Protein AF-A0A945CEL3-F1 (afdb_monomer_lite)

Radius of gyration: 24.05 Å; chains: 1; bounding box: 65×58×76 Å

pLDDT: mean 76.96, std 16.39, range [29.53, 96.88]

Foldseek 3Di:
DDDDDDDDDDPPDDPPPPPPPVPLFEEEEDFAAEDPDDPVLSNLLSVLLVVLVVVVVRHHYDDVVVLVVLCVVVVVVVVPQPDLVSQLVSCVVSVGQKYKYWYWYDDPQKIKIKIFIAGSVVSDTPWIFMFIDSDDSVCCSPPVSNVRSCVRVVHDPVPPPCPDPPDDALKAKEFEAEVVWQWFKDWQNHTDGTPRDIDTNDDFDWTWIWTGDPQWDIDTDIDGGDSYYYYHYYYTHGD

Secondary structure (DSSP, 8-state):
-------------------------EEEEPPPEEESS-HHHHHHHHHHHHHHHHHT--SEEPPHHHHHHHHHHTTHHHH---SHHHHHHHHHHHT-SEEEEEEE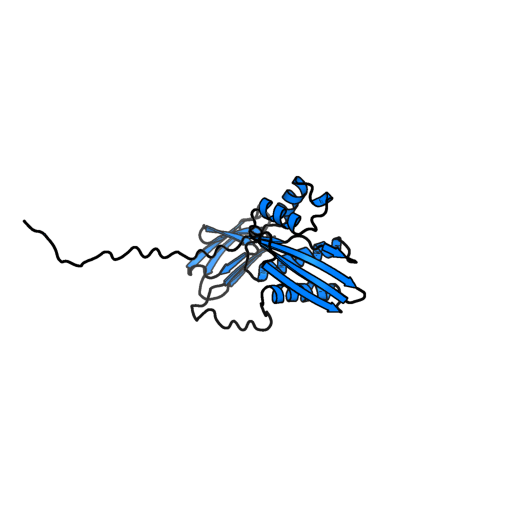EEETTEEEEEEEEEETTT--EEEEEEEEEE--HHHIIIIIHHHHHHHHHT--GGG-----SSS-----EEEEEEESS--EEEETTEEEEESSEEEESPPSEEEEEEEE-TTBPPEEEEEEE-SS-EEEEEE--B-

Sequence (239 aa):
MKRLFITMILFSCFSYSQTNITNLNTAAVLPFSGANIPSAELAIYSDRLEAELYKINKFTFVERGLMSEVLKEQGFQQSGCTSDECAVKIGELLGVQALITGSIGKIGELYTINLKMIDVETGLISKKYSYDCSCSKEELL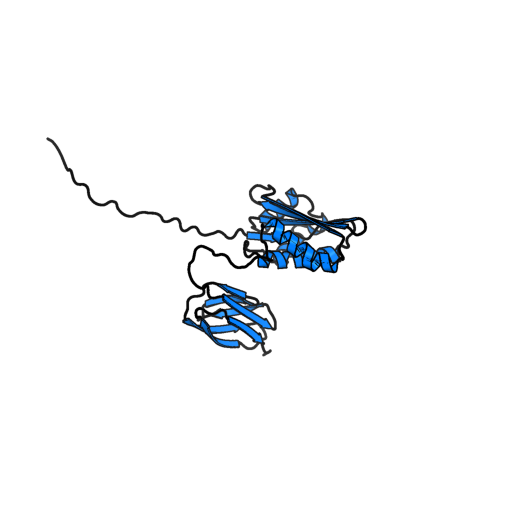VMGLSKSVQGMFNVNFANNSLKPVKESKTSTVITFSSNPINARVHLGGKYVGKTPLTLVDYKKGSYSMMVLLPGFKTYRKTIKVDDSSHDYIIPLEKK

Structure (mmCIF, N/CA/C/O backbone):
data_AF-A0A945CEL3-F1
#
_entry.id   AF-A0A945CEL3-F1
#
loop_
_atom_site.group_PDB
_atom_site.id
_atom_site.type_symbol
_atom_site.label_atom_id
_atom_site.label_alt_id
_atom_site.label_comp_id
_atom_site.label_asym_id
_atom_site.label_entity_id
_atom_site.label_seq_id
_atom_site.pdbx_PDB_ins_code
_atom_site.Cartn_x
_atom_site.Cartn_y
_atom_site.Cartn_z
_atom_site.occupancy
_atom_site.B_iso_or_equiv
_atom_site.auth_seq_id
_atom_site.auth_comp_id
_atom_site.auth_asym_id
_atom_site.auth_atom_id
_atom_site.pdbx_PDB_model_num
ATOM 1 N N . MET A 1 1 ? -48.220 20.948 57.438 1.00 44.09 1 MET A N 1
ATOM 2 C CA . MET A 1 1 ? -47.317 21.972 56.849 1.00 44.09 1 MET A CA 1
ATOM 3 C C . MET A 1 1 ? -46.040 21.966 57.683 1.00 44.09 1 MET A C 1
ATOM 5 O O . MET A 1 1 ? -46.195 22.107 58.879 1.00 44.09 1 MET A O 1
ATOM 9 N N . LYS A 1 2 ? -44.795 21.752 57.246 1.00 43.94 2 LYS A N 1
ATOM 10 C CA . LYS A 1 2 ? -44.069 21.606 55.965 1.00 43.94 2 LYS A CA 1
ATOM 11 C C . LYS A 1 2 ? -42.837 20.728 56.322 1.00 43.94 2 LYS A C 1
ATOM 13 O O . LYS A 1 2 ? -42.256 20.947 57.375 1.00 43.94 2 LYS A O 1
ATOM 18 N N . ARG A 1 3 ? -42.658 19.555 55.699 1.00 45.62 3 ARG A N 1
ATOM 19 C CA . ARG A 1 3 ? -41.647 19.210 54.665 1.00 45.62 3 ARG A CA 1
ATOM 20 C C . ARG A 1 3 ? -40.196 19.625 54.976 1.00 45.62 3 ARG A C 1
ATOM 22 O O . ARG A 1 3 ? -39.992 20.766 55.349 1.00 45.62 3 ARG A O 1
ATOM 29 N N . LEU A 1 4 ? -39.137 18.882 54.651 1.00 44.97 4 LEU A N 1
ATOM 30 C CA . LEU A 1 4 ? -38.847 17.471 54.331 1.00 44.97 4 LEU A CA 1
ATOM 31 C C . LEU A 1 4 ? -37.339 17.484 53.954 1.00 44.97 4 LEU A C 1
ATOM 33 O O . LEU A 1 4 ? -36.976 18.211 53.040 1.00 44.97 4 LEU A O 1
ATOM 37 N N . PHE A 1 5 ? -36.513 16.695 54.647 1.00 45.09 5 PHE A N 1
ATOM 38 C CA . PHE A 1 5 ? -35.272 16.036 54.191 1.00 45.09 5 PHE A CA 1
ATOM 39 C C . PHE A 1 5 ? -34.052 16.851 53.706 1.00 45.09 5 PHE A C 1
ATOM 41 O O . PHE A 1 5 ? -33.956 17.287 52.562 1.00 45.09 5 PHE A O 1
ATOM 48 N N . ILE A 1 6 ? -33.036 16.862 54.576 1.00 52.62 6 ILE A N 1
ATOM 49 C CA . ILE A 1 6 ? -31.604 16.909 54.254 1.00 52.62 6 ILE A CA 1
ATOM 50 C C . ILE A 1 6 ? -31.064 15.484 54.444 1.00 52.62 6 ILE A C 1
ATOM 52 O O . ILE A 1 6 ? -31.079 15.011 55.573 1.00 52.62 6 ILE A O 1
ATOM 56 N N . THR A 1 7 ? -30.606 14.839 53.368 1.00 52.69 7 THR A N 1
ATOM 57 C CA . THR A 1 7 ? -29.593 13.753 53.295 1.00 52.69 7 THR A CA 1
ATOM 58 C C . THR A 1 7 ? -29.410 13.442 51.796 1.00 52.69 7 THR A C 1
ATOM 60 O O . THR A 1 7 ? -30.279 12.858 51.167 1.00 52.69 7 THR A O 1
ATOM 63 N N . MET A 1 8 ? -28.444 14.001 51.060 1.00 55.03 8 MET A N 1
ATOM 64 C CA . MET A 1 8 ? -27.024 13.624 51.035 1.00 55.03 8 MET A CA 1
ATOM 65 C C . MET A 1 8 ? -26.827 12.115 51.238 1.00 55.03 8 MET A C 1
ATOM 67 O O . MET A 1 8 ? -26.713 11.707 52.385 1.00 55.03 8 MET A O 1
ATOM 71 N N . ILE A 1 9 ? -26.836 11.324 50.145 1.00 52.69 9 ILE A N 1
ATOM 72 C CA . ILE A 1 9 ? -26.126 10.035 49.946 1.00 52.69 9 ILE A CA 1
ATOM 73 C C . ILE A 1 9 ? -26.506 9.396 48.579 1.00 52.69 9 ILE A C 1
ATOM 75 O O . ILE A 1 9 ? -27.677 9.216 48.272 1.00 52.69 9 ILE A O 1
ATOM 79 N N . LEU A 1 10 ? -25.474 9.021 47.803 1.00 49.94 10 LEU A N 1
ATOM 80 C CA . LEU A 1 10 ? -25.435 8.007 46.724 1.00 49.94 10 LEU A CA 1
ATOM 81 C C . LEU A 1 10 ? -26.285 8.215 45.448 1.00 49.94 10 LEU A C 1
ATOM 83 O O . LEU A 1 10 ? -27.289 7.548 45.230 1.00 49.94 10 LEU A O 1
ATOM 87 N N . PHE A 1 11 ? -25.753 8.990 44.498 1.00 51.66 11 PHE A N 1
ATOM 88 C CA . PHE A 1 11 ? -25.849 8.621 43.075 1.00 51.66 11 PHE A CA 1
ATOM 89 C C . PHE A 1 11 ? -24.434 8.550 42.486 1.00 51.66 11 PHE A C 1
ATOM 91 O O . PHE A 1 11 ? -24.023 9.324 41.624 1.00 51.66 11 PHE A O 1
ATOM 98 N N . SER A 1 12 ? -23.634 7.656 43.067 1.00 51.91 12 SER A N 1
ATOM 99 C CA . SER A 1 12 ? -22.419 7.138 42.449 1.00 51.91 12 SER A CA 1
ATOM 100 C C . SER A 1 12 ? -22.798 6.141 41.352 1.00 51.91 12 SER A C 1
ATOM 102 O O . SER A 1 12 ? -23.787 5.424 41.465 1.00 51.91 12 SER A O 1
ATOM 104 N N . CYS A 1 13 ? -21.955 6.068 40.323 1.00 56.75 13 CYS A N 1
ATOM 105 C CA . CYS A 1 13 ? -22.024 5.121 39.212 1.00 56.75 13 CYS A CA 1
ATOM 106 C C . CYS A 1 13 ? -23.192 5.310 38.239 1.00 56.75 13 CYS A C 1
ATOM 108 O O . CYS A 1 13 ? -24.164 4.574 38.254 1.00 56.75 13 CYS A O 1
ATOM 110 N N . PHE A 1 14 ? -22.979 6.173 37.252 1.00 54.12 14 PHE A N 1
ATOM 111 C CA . PHE A 1 14 ? -22.873 5.659 35.885 1.00 54.12 14 PHE A CA 1
ATOM 112 C C . PHE A 1 14 ? -21.835 6.505 35.145 1.00 54.12 14 PHE A C 1
ATOM 114 O O . PHE A 1 14 ? -22.135 7.354 34.310 1.00 54.12 14 PHE A O 1
ATOM 121 N N . SER A 1 15 ? -20.566 6.303 35.508 1.00 41.94 15 SER A N 1
ATOM 122 C CA . SER A 1 15 ? -19.468 6.635 34.610 1.00 41.94 15 SER A CA 1
ATOM 123 C C . SER A 1 15 ? -19.618 5.704 33.413 1.00 41.94 15 SER A C 1
ATOM 125 O O . SER A 1 15 ? -19.175 4.560 33.456 1.00 41.94 15 SER A O 1
ATOM 127 N N . TYR A 1 16 ? -20.297 6.163 32.363 1.00 53.16 16 TYR A N 1
ATOM 128 C CA . TYR A 1 16 ? -20.159 5.548 31.054 1.00 53.16 16 TYR A CA 1
ATOM 129 C C . TYR A 1 16 ? -18.702 5.752 30.643 1.00 53.16 16 TYR A C 1
ATOM 131 O O . TYR A 1 16 ? -18.328 6.781 30.084 1.00 53.16 16 TYR A O 1
ATOM 139 N N . SER A 1 17 ? -17.849 4.790 30.985 1.00 46.81 17 SER A N 1
ATOM 140 C CA . SER A 1 17 ? -16.569 4.629 30.322 1.00 46.81 17 SER A CA 1
ATOM 141 C C . SER A 1 17 ? -16.898 4.316 28.870 1.00 46.81 17 SER A C 1
ATOM 143 O O . SER A 1 17 ? -17.224 3.178 28.537 1.00 46.81 17 SER A O 1
ATOM 145 N N . GLN A 1 18 ? -16.872 5.336 28.011 1.00 48.19 18 GLN A N 1
ATOM 146 C CA . GLN A 1 18 ? -16.782 5.102 26.581 1.00 48.19 18 GLN A CA 1
ATOM 147 C C . GLN A 1 18 ? -15.476 4.344 26.377 1.00 48.19 18 GLN A C 1
ATOM 149 O O . GLN A 1 18 ? -14.378 4.885 26.512 1.00 48.19 18 GLN A O 1
ATOM 154 N N . THR A 1 19 ? -15.599 3.040 26.151 1.00 38.44 19 THR A N 1
ATOM 155 C CA . THR A 1 19 ? -14.510 2.255 25.60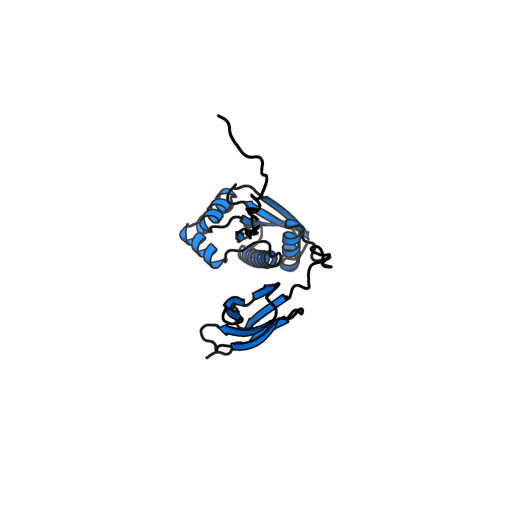6 1.00 38.44 19 THR A CA 1
ATOM 156 C C . THR A 1 19 ? -14.190 2.898 24.270 1.00 38.44 19 THR A C 1
ATOM 158 O O . THR A 1 19 ? -15.009 2.841 23.354 1.00 38.44 19 THR A O 1
ATOM 161 N N . ASN A 1 20 ? -13.031 3.545 24.176 1.00 34.41 20 ASN A N 1
ATOM 162 C CA . ASN A 1 20 ? -12.444 3.918 22.901 1.00 34.41 20 ASN A CA 1
ATOM 163 C C . ASN A 1 20 ?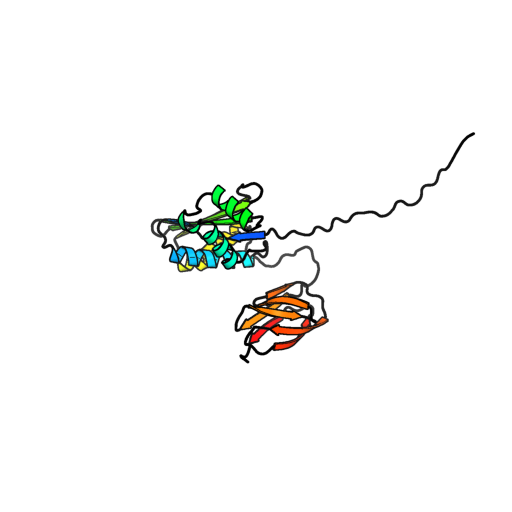 -12.170 2.616 22.146 1.00 34.41 20 ASN A C 1
ATOM 165 O O . ASN A 1 20 ? -11.085 2.045 22.232 1.00 34.41 20 ASN A O 1
ATOM 169 N N . ILE A 1 21 ? -13.190 2.106 21.456 1.00 37.62 21 ILE A N 1
ATOM 170 C CA . ILE A 1 21 ? -12.995 1.186 20.352 1.00 37.62 21 ILE A CA 1
ATOM 171 C C . ILE A 1 21 ? -12.225 2.026 19.344 1.00 37.62 21 ILE A C 1
ATOM 173 O O . ILE A 1 21 ? -12.790 2.912 18.707 1.00 37.62 21 ILE A O 1
ATOM 177 N N . THR A 1 22 ? -10.917 1.811 19.254 1.00 39.50 22 THR A N 1
ATOM 178 C CA . THR A 1 22 ? -10.139 2.281 18.116 1.00 39.50 22 THR A CA 1
ATOM 179 C C . THR A 1 22 ? -10.725 1.576 16.900 1.00 39.50 22 THR A C 1
ATOM 181 O O . THR A 1 22 ? -10.379 0.428 16.623 1.00 39.50 22 THR A O 1
ATOM 184 N N . ASN A 1 23 ? -11.690 2.213 16.236 1.00 43.50 23 ASN A N 1
ATOM 185 C CA . ASN A 1 23 ? -12.128 1.796 14.916 1.00 43.50 23 ASN A CA 1
ATOM 186 C C . ASN A 1 23 ? -10.858 1.815 14.062 1.00 43.50 23 ASN A C 1
ATOM 188 O O . ASN A 1 23 ? -10.268 2.872 13.852 1.00 43.50 23 ASN A O 1
ATOM 192 N N . LEU A 1 24 ? -10.349 0.645 13.679 1.00 50.31 24 LEU A N 1
ATOM 193 C CA . LEU A 1 24 ? -9.305 0.592 12.668 1.00 50.31 24 LEU A CA 1
ATOM 194 C C . LEU A 1 24 ? -9.994 0.994 11.375 1.00 50.31 24 LEU A C 1
ATOM 196 O O . LEU A 1 24 ? -10.776 0.205 10.844 1.00 50.31 24 LEU A O 1
ATOM 200 N N . ASN A 1 25 ? -9.738 2.217 10.911 1.00 75.50 25 ASN A N 1
ATOM 201 C CA . ASN A 1 25 ? -10.318 2.712 9.671 1.00 75.50 25 ASN A CA 1
ATOM 202 C C . ASN A 1 25 ? -10.066 1.674 8.567 1.00 75.50 25 ASN A C 1
ATOM 204 O O . ASN A 1 25 ? -8.934 1.218 8.358 1.00 75.50 25 ASN A O 1
ATOM 208 N N . THR A 1 26 ? -11.137 1.242 7.907 1.00 85.25 26 THR A N 1
ATOM 209 C CA . THR A 1 26 ? -11.042 0.342 6.759 1.00 85.25 26 THR A CA 1
ATOM 210 C C . THR A 1 26 ? -10.464 1.116 5.585 1.00 85.25 26 THR A C 1
ATOM 212 O O . THR A 1 26 ? -10.852 2.261 5.348 1.00 85.25 26 THR A O 1
ATOM 215 N N . ALA A 1 27 ? -9.518 0.521 4.863 1.00 90.50 27 ALA A N 1
ATOM 216 C CA . ALA A 1 27 ? -8.869 1.167 3.734 1.00 90.50 27 ALA A CA 1
ATOM 217 C C . ALA A 1 27 ? -8.800 0.256 2.506 1.00 90.50 27 ALA A C 1
ATOM 219 O O . ALA A 1 27 ? -8.724 -0.962 2.631 1.00 90.50 27 ALA A O 1
ATOM 220 N N . ALA A 1 28 ? -8.774 0.837 1.312 1.00 89.56 28 ALA A N 1
ATOM 221 C CA . ALA A 1 28 ? -8.413 0.117 0.091 1.00 89.56 28 ALA A CA 1
ATOM 222 C C . ALA A 1 28 ? -7.262 0.823 -0.629 1.00 89.56 28 ALA A C 1
ATOM 224 O O . ALA A 1 28 ? -7.089 2.038 -0.507 1.00 89.56 28 ALA A O 1
ATOM 225 N N . VAL A 1 29 ? -6.463 0.047 -1.362 1.00 89.50 29 VAL A N 1
ATOM 226 C CA . VAL A 1 29 ? -5.345 0.551 -2.164 1.00 89.50 29 VAL A CA 1
ATOM 227 C C . VAL A 1 29 ? -5.725 0.446 -3.632 1.00 89.50 29 VAL A C 1
ATOM 229 O O . VAL A 1 29 ? -5.883 -0.655 -4.152 1.00 89.50 29 VAL A O 1
ATOM 232 N N . LEU A 1 30 ? -5.872 1.584 -4.305 1.00 86.50 30 LEU A N 1
ATOM 233 C CA . LEU A 1 30 ? -6.096 1.607 -5.746 1.00 86.50 30 LEU A CA 1
ATOM 234 C C . LEU A 1 30 ? -4.772 1.379 -6.494 1.00 86.50 30 LEU A C 1
ATOM 236 O O . LEU A 1 30 ? -3.716 1.787 -5.999 1.00 86.50 30 LEU A O 1
ATOM 240 N N . PRO A 1 31 ? -4.810 0.770 -7.694 1.00 85.38 31 PRO A N 1
ATOM 241 C CA . PRO A 1 31 ? -3.622 0.614 -8.521 1.00 85.38 31 PRO A CA 1
ATOM 242 C C . PRO A 1 31 ? -2.958 1.959 -8.819 1.00 85.38 31 PRO A C 1
ATOM 244 O O . PRO A 1 31 ? -3.633 2.967 -9.044 1.00 85.38 31 PRO A O 1
ATOM 247 N N . PHE A 1 32 ? -1.629 1.961 -8.877 1.00 89.38 32 PHE A N 1
ATOM 248 C CA . PHE A 1 32 ? -0.879 3.114 -9.342 1.00 89.38 32 PHE A CA 1
ATOM 249 C C . PHE A 1 32 ? -1.280 3.483 -10.767 1.00 89.38 32 PHE A C 1
ATOM 251 O O . PHE A 1 32 ? -1.336 2.645 -11.668 1.00 89.38 32 PHE A O 1
ATOM 258 N N . SER A 1 33 ? -1.468 4.780 -10.969 1.00 86.12 33 SER A N 1
ATOM 259 C CA . SER A 1 33 ? -1.428 5.393 -12.293 1.00 86.12 33 SER A CA 1
ATOM 260 C C . SER A 1 33 ? -0.001 5.850 -12.612 1.00 86.12 33 SER A C 1
ATOM 262 O O . SER A 1 33 ? 0.869 5.877 -11.737 1.00 86.12 33 SER A O 1
ATOM 264 N N . GLY A 1 34 ? 0.282 6.215 -13.857 1.00 85.25 34 GLY A N 1
ATOM 265 C CA . GLY A 1 34 ? 1.609 6.714 -14.183 1.00 85.25 34 GLY A CA 1
ATOM 266 C C . GLY A 1 34 ? 1.779 7.156 -15.621 1.00 85.25 34 GLY A C 1
ATOM 267 O O . GLY A 1 34 ? 0.952 6.868 -16.484 1.00 85.25 34 GLY A O 1
ATOM 268 N N . ALA A 1 35 ? 2.886 7.852 -15.853 1.00 79.31 35 ALA A N 1
ATOM 269 C CA . ALA A 1 35 ? 3.339 8.273 -17.169 1.00 79.31 35 ALA A CA 1
ATOM 270 C C . ALA A 1 35 ? 4.765 7.759 -17.393 1.00 79.31 35 ALA A C 1
ATOM 272 O O . ALA A 1 35 ? 5.589 7.792 -16.478 1.00 79.31 35 ALA A O 1
ATOM 273 N N . ASN A 1 36 ? 5.053 7.305 -18.615 1.00 83.38 36 ASN A N 1
ATOM 274 C CA . ASN A 1 36 ? 6.354 6.752 -19.020 1.00 83.38 36 ASN A CA 1
ATOM 275 C C . ASN A 1 36 ? 6.794 5.497 -18.241 1.00 83.38 36 ASN A C 1
ATOM 277 O O . ASN A 1 36 ? 7.987 5.217 -18.141 1.00 83.38 36 ASN A O 1
ATOM 281 N N . ILE A 1 37 ? 5.837 4.734 -17.705 1.00 89.38 37 ILE A N 1
ATOM 282 C CA . ILE A 1 37 ? 6.067 3.457 -17.020 1.00 89.38 37 ILE A CA 1
ATOM 283 C C . ILE A 1 37 ? 5.043 2.439 -17.550 1.00 89.38 37 ILE A C 1
ATOM 285 O O . ILE A 1 37 ? 3.855 2.765 -17.610 1.00 89.38 37 ILE A O 1
ATOM 289 N N . PRO A 1 38 ? 5.456 1.222 -17.950 1.00 90.69 38 PRO A N 1
ATOM 290 C CA . PRO A 1 38 ? 4.535 0.185 -18.408 1.00 90.69 38 PRO A CA 1
ATOM 291 C C . PRO A 1 38 ? 3.492 -0.193 -17.347 1.00 90.69 38 PRO A C 1
ATOM 293 O O . PRO A 1 38 ? 3.806 -0.323 -16.165 1.00 90.69 38 PRO A O 1
ATOM 296 N N . SER A 1 39 ? 2.257 -0.468 -17.772 1.00 86.00 39 SER A N 1
ATOM 297 C CA . SER A 1 39 ? 1.154 -0.851 -16.873 1.00 86.00 39 SER A CA 1
ATOM 298 C C . SER A 1 39 ? 1.448 -2.107 -16.044 1.00 86.00 39 SER A C 1
ATOM 300 O O . SER A 1 39 ? 1.086 -2.170 -14.872 1.00 86.00 39 SER A O 1
ATOM 302 N N . ALA A 1 40 ? 2.155 -3.085 -16.619 1.00 85.25 40 ALA A N 1
ATOM 303 C CA . ALA A 1 40 ? 2.599 -4.279 -15.901 1.00 85.25 40 ALA A CA 1
ATOM 304 C C . ALA A 1 40 ? 3.565 -3.945 -14.750 1.00 85.25 40 ALA A C 1
ATOM 306 O O . ALA A 1 40 ? 3.521 -4.579 -13.700 1.00 85.25 40 ALA A O 1
ATOM 307 N N . GLU A 1 41 ? 4.408 -2.926 -14.920 1.00 88.81 41 GLU A N 1
ATOM 308 C CA . GLU A 1 41 ? 5.334 -2.470 -13.882 1.00 88.81 41 GLU A CA 1
ATOM 309 C C . GLU A 1 41 ? 4.582 -1.722 -12.770 1.00 88.81 41 GLU A C 1
ATOM 311 O O . GLU A 1 41 ? 4.796 -1.985 -11.587 1.00 88.81 41 GLU A O 1
ATOM 316 N N . LEU A 1 42 ? 3.614 -0.871 -13.138 1.00 88.94 42 LEU A N 1
ATOM 317 C CA . LEU A 1 42 ? 2.718 -0.198 -12.187 1.00 88.94 42 LEU A CA 1
ATOM 318 C C . LEU A 1 42 ? 1.922 -1.190 -11.326 1.00 88.94 42 LEU A C 1
ATOM 320 O O . LEU A 1 42 ? 1.737 -0.948 -10.131 1.00 88.94 42 LEU A O 1
ATOM 324 N N . ALA A 1 43 ? 1.494 -2.324 -11.889 1.00 85.75 43 ALA A N 1
ATOM 325 C CA . ALA A 1 43 ? 0.826 -3.381 -11.130 1.00 85.75 43 ALA A CA 1
ATOM 326 C C . ALA A 1 43 ? 1.739 -3.965 -10.035 1.00 85.75 43 ALA A C 1
ATOM 328 O O . ALA A 1 43 ? 1.324 -4.059 -8.879 1.00 85.75 43 ALA A O 1
ATOM 329 N N . ILE A 1 44 ? 3.004 -4.247 -10.369 1.00 90.00 44 ILE A N 1
ATOM 330 C CA . ILE A 1 44 ? 4.007 -4.752 -9.415 1.00 90.00 44 ILE A CA 1
ATOM 331 C C . ILE A 1 44 ? 4.294 -3.715 -8.321 1.00 90.00 44 ILE A C 1
ATOM 333 O O . ILE A 1 44 ? 4.349 -4.053 -7.136 1.00 90.00 44 ILE A O 1
ATOM 337 N N . TYR A 1 45 ? 4.433 -2.436 -8.683 1.00 93.50 45 TYR A N 1
ATOM 338 C CA . TYR A 1 45 ? 4.580 -1.373 -7.686 1.00 93.50 45 TYR A CA 1
ATOM 339 C C . TYR A 1 45 ? 3.356 -1.265 -6.773 1.00 93.50 45 TYR A C 1
ATOM 341 O O . TYR A 1 45 ? 3.507 -1.008 -5.580 1.00 93.50 45 TYR A O 1
ATOM 349 N N . SER A 1 46 ? 2.153 -1.501 -7.301 1.00 89.38 46 SER A N 1
ATOM 350 C CA . SER A 1 46 ? 0.911 -1.464 -6.519 1.00 89.38 46 SER A CA 1
ATOM 351 C C . SER A 1 46 ? 0.857 -2.608 -5.506 1.00 89.38 46 SER A C 1
ATOM 353 O O . SER A 1 46 ? 0.545 -2.378 -4.340 1.00 89.38 46 SER A O 1
ATOM 355 N N . ASP A 1 47 ? 1.211 -3.832 -5.923 1.00 87.19 47 ASP A N 1
ATOM 356 C CA . ASP A 1 47 ? 1.396 -4.986 -5.020 1.00 87.19 47 ASP A CA 1
ATOM 357 C C . ASP A 1 47 ? 2.370 -4.665 -3.895 1.00 87.19 47 ASP A C 1
ATOM 359 O O . ASP A 1 47 ? 2.118 -4.939 -2.718 1.00 87.19 47 ASP A O 1
ATOM 363 N N . ARG A 1 48 ? 3.497 -4.049 -4.256 1.00 91.06 48 ARG A N 1
ATOM 364 C CA . ARG A 1 48 ? 4.521 -3.728 -3.277 1.00 91.06 48 ARG A CA 1
ATOM 365 C C . ARG A 1 48 ? 4.087 -2.620 -2.320 1.00 91.06 48 ARG A C 1
ATOM 367 O O . ARG A 1 48 ? 4.363 -2.740 -1.130 1.00 91.06 48 ARG A O 1
ATOM 374 N N . LEU A 1 49 ? 3.395 -1.586 -2.800 1.00 91.69 49 LEU A N 1
ATOM 375 C CA . LEU A 1 49 ? 2.828 -0.532 -1.954 1.00 91.69 49 LEU A CA 1
ATOM 376 C C . LEU A 1 49 ? 1.872 -1.122 -0.918 1.00 91.69 49 LEU A C 1
ATOM 378 O O . LEU A 1 49 ? 1.999 -0.823 0.267 1.00 91.69 49 LEU A O 1
ATOM 382 N N . GLU A 1 50 ? 0.943 -1.967 -1.362 1.00 87.88 50 GLU A N 1
ATOM 383 C CA . GLU A 1 50 ? -0.013 -2.645 -0.490 1.00 87.88 50 GLU A CA 1
ATOM 384 C C . GLU A 1 50 ? 0.724 -3.433 0.605 1.00 87.88 50 GLU A C 1
ATOM 386 O O . GLU A 1 50 ? 0.454 -3.247 1.792 1.00 87.88 50 GLU A O 1
ATOM 391 N N . ALA A 1 51 ? 1.752 -4.205 0.239 1.00 87.19 51 ALA A N 1
ATOM 392 C CA . ALA A 1 51 ? 2.581 -4.926 1.204 1.00 87.19 51 ALA A CA 1
ATOM 393 C C . ALA A 1 51 ? 3.307 -4.008 2.211 1.00 87.19 51 ALA A C 1
ATOM 395 O O . ALA A 1 51 ? 3.405 -4.357 3.387 1.00 87.19 51 ALA A O 1
ATOM 396 N N . GLU A 1 52 ? 3.817 -2.842 1.795 1.00 88.81 52 GLU A N 1
ATOM 397 C CA . GLU A 1 52 ? 4.429 -1.865 2.715 1.00 88.81 52 GLU A CA 1
ATOM 398 C C . GLU A 1 52 ? 3.387 -1.218 3.648 1.00 88.81 52 GLU A C 1
ATOM 400 O O . GLU A 1 52 ? 3.658 -0.994 4.830 1.00 88.81 52 GLU A O 1
ATOM 405 N N . LEU A 1 53 ? 2.173 -0.973 3.152 1.00 88.12 53 LEU A N 1
ATOM 406 C CA . LEU A 1 53 ? 1.050 -0.446 3.931 1.00 88.12 53 LEU A CA 1
ATOM 407 C C . LEU A 1 53 ? 0.497 -1.458 4.945 1.00 88.12 53 LEU A C 1
ATOM 409 O O . LEU A 1 53 ? 0.038 -1.069 6.016 1.00 88.12 53 LEU A O 1
ATOM 413 N N . TYR A 1 54 ? 0.589 -2.761 4.687 1.00 85.06 54 TYR A N 1
ATOM 414 C CA . TYR A 1 54 ? 0.253 -3.757 5.709 1.00 85.06 54 TYR A CA 1
ATOM 415 C C . TYR A 1 54 ? 1.214 -3.705 6.910 1.00 85.06 54 TYR A C 1
ATOM 417 O O . TYR A 1 54 ? 0.796 -3.931 8.046 1.00 85.06 54 TYR A O 1
ATOM 425 N N . LYS A 1 55 ? 2.489 -3.335 6.705 1.00 82.69 55 LYS A N 1
ATOM 426 C CA . LYS A 1 55 ? 3.498 -3.297 7.785 1.00 82.69 55 LYS A CA 1
ATOM 427 C C . LYS A 1 55 ? 3.263 -2.194 8.812 1.00 82.69 55 LYS A C 1
ATOM 429 O O . LYS A 1 55 ? 3.716 -2.324 9.945 1.00 82.69 55 LYS A O 1
ATOM 434 N N . ILE A 1 56 ? 2.587 -1.105 8.441 1.00 77.69 56 ILE A N 1
ATOM 435 C CA . ILE A 1 56 ? 2.325 0.002 9.375 1.00 77.69 56 ILE A CA 1
ATOM 436 C C . ILE A 1 56 ? 1.234 -0.335 10.403 1.00 77.69 56 ILE A C 1
ATOM 438 O O . ILE A 1 56 ? 1.127 0.380 11.395 1.00 77.69 56 ILE A O 1
ATOM 442 N N . ASN A 1 57 ? 0.434 -1.390 10.176 1.00 71.69 57 ASN A N 1
ATOM 443 C CA . ASN A 1 57 ? -0.641 -1.859 11.062 1.00 71.69 57 ASN A CA 1
ATOM 444 C C . ASN A 1 57 ? -1.603 -0.744 11.541 1.00 71.69 57 ASN A C 1
ATOM 446 O O . ASN A 1 57 ? -2.048 -0.737 12.688 1.00 71.69 57 ASN A O 1
ATOM 450 N N . LYS A 1 58 ? -1.887 0.241 10.675 1.00 75.50 58 LYS A N 1
ATOM 451 C CA . LYS A 1 58 ? -2.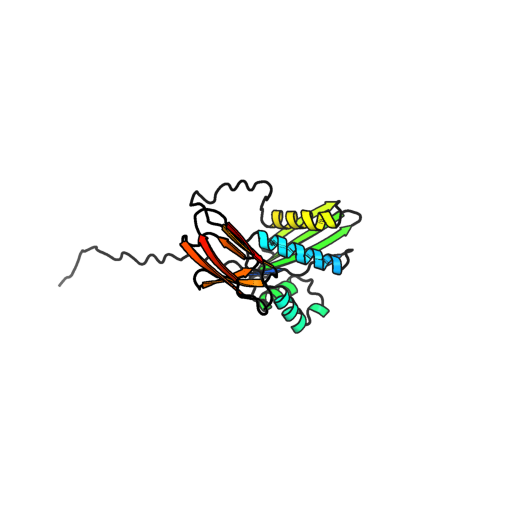777 1.381 10.980 1.00 75.50 58 LYS A CA 1
ATOM 452 C C . LYS A 1 58 ? -4.201 1.227 10.437 1.00 75.50 58 LYS A C 1
ATOM 454 O O . LYS A 1 58 ? -5.086 1.930 10.912 1.00 75.50 58 LYS A O 1
ATOM 459 N N . PHE A 1 59 ? -4.414 0.349 9.457 1.00 78.81 59 PHE A N 1
ATOM 460 C CA . PHE A 1 59 ? -5.687 0.192 8.746 1.00 78.81 59 PHE A CA 1
ATOM 461 C C . PHE A 1 59 ? -6.041 -1.280 8.581 1.00 78.81 59 PHE A C 1
ATOM 463 O O . PHE A 1 59 ? -5.156 -2.136 8.524 1.00 78.81 59 PHE A O 1
ATOM 470 N N . THR A 1 60 ? -7.337 -1.547 8.436 1.00 81.00 60 THR A N 1
ATOM 471 C CA . THR A 1 60 ? -7.826 -2.843 7.954 1.00 81.00 60 THR A CA 1
ATOM 472 C C . THR A 1 60 ? -8.018 -2.744 6.449 1.00 81.00 60 THR A C 1
ATOM 474 O O . THR A 1 60 ? -8.906 -2.027 5.993 1.00 81.00 60 THR A O 1
ATOM 477 N N . PHE A 1 61 ? -7.181 -3.427 5.672 1.00 83.69 61 PHE A N 1
ATOM 478 C CA . PHE A 1 61 ? -7.239 -3.340 4.217 1.00 83.69 61 PHE A CA 1
ATOM 479 C C . PHE A 1 61 ? -8.254 -4.313 3.611 1.00 83.69 61 PHE A C 1
ATOM 481 O O . PHE A 1 61 ? -8.365 -5.461 4.045 1.00 83.69 61 PHE A O 1
ATOM 488 N N . VAL A 1 62 ? -8.979 -3.851 2.593 1.00 80.94 62 VAL A N 1
ATOM 489 C CA . VAL A 1 62 ? -9.817 -4.702 1.743 1.00 80.94 62 VAL A CA 1
ATOM 490 C C . VAL A 1 62 ? -8.941 -5.485 0.770 1.00 80.94 62 VAL A C 1
ATOM 492 O O . VAL A 1 62 ? -8.017 -4.940 0.171 1.00 80.94 62 VAL A O 1
ATOM 495 N N . GLU A 1 63 ? -9.247 -6.771 0.603 1.00 73.19 63 GLU A N 1
ATOM 496 C CA . GLU A 1 63 ? -8.520 -7.652 -0.306 1.00 73.19 63 GLU A CA 1
ATOM 497 C C . GLU A 1 63 ? -8.710 -7.230 -1.771 1.00 73.19 63 GLU A C 1
ATOM 499 O O . GLU A 1 63 ? -9.825 -6.979 -2.239 1.00 73.19 63 GLU A O 1
ATOM 504 N N . ARG A 1 64 ? -7.613 -7.227 -2.532 1.00 72.44 64 ARG A N 1
ATOM 505 C CA . ARG A 1 64 ? -7.601 -6.835 -3.945 1.00 72.44 64 ARG A CA 1
ATOM 506 C C . ARG A 1 64 ? -8.573 -7.623 -4.830 1.00 72.44 64 ARG A C 1
ATOM 508 O O . ARG A 1 64 ? -9.082 -7.062 -5.796 1.00 72.44 64 ARG A O 1
ATOM 515 N N . GLY A 1 65 ? -8.835 -8.896 -4.528 1.00 70.94 65 GLY A N 1
ATOM 516 C CA . GLY A 1 65 ? -9.792 -9.714 -5.284 1.00 70.94 65 GLY A CA 1
ATOM 517 C C . GLY A 1 65 ? -11.204 -9.124 -5.253 1.00 70.94 65 GLY A C 1
ATOM 518 O O . GLY A 1 65 ? -11.800 -8.915 -6.307 1.00 70.94 65 GLY A O 1
ATOM 519 N N . LEU A 1 66 ? -11.669 -8.750 -4.057 1.00 68.56 66 LEU A N 1
ATOM 520 C CA . LEU A 1 66 ? -12.962 -8.094 -3.851 1.00 68.56 66 LEU A CA 1
ATOM 521 C C . LEU A 1 66 ? -13.017 -6.743 -4.573 1.00 68.56 66 LEU A C 1
ATOM 523 O O . LEU A 1 66 ? -14.001 -6.420 -5.232 1.00 68.56 66 LEU A O 1
ATOM 527 N N . MET A 1 67 ? -11.925 -5.978 -4.514 1.00 74.94 67 MET A N 1
ATOM 528 C CA . MET A 1 67 ? -11.823 -4.722 -5.254 1.00 74.94 67 MET A CA 1
ATOM 529 C C . MET A 1 67 ? -11.900 -4.935 -6.771 1.00 74.94 67 MET A C 1
ATOM 531 O O . MET A 1 67 ? -12.604 -4.205 -7.462 1.00 74.94 67 MET A O 1
ATOM 535 N N . SER A 1 68 ? -11.190 -5.931 -7.306 1.00 71.06 68 SER A N 1
ATOM 536 C CA . SER A 1 68 ? -11.175 -6.226 -8.742 1.00 71.06 68 SER A CA 1
ATOM 537 C C . SER A 1 68 ? -12.555 -6.628 -9.265 1.00 71.06 68 SER A C 1
ATOM 539 O O . SER A 1 68 ? -12.928 -6.212 -10.363 1.00 71.06 68 SER A O 1
ATOM 541 N N . GLU A 1 69 ? -13.315 -7.381 -8.468 1.00 75.25 69 GLU A N 1
ATOM 542 C CA . GLU A 1 69 ? -14.689 -7.782 -8.772 1.00 75.25 69 GLU A CA 1
ATOM 543 C C . GLU A 1 69 ? -15.621 -6.567 -8.836 1.00 75.25 69 GLU A C 1
ATOM 545 O O . GLU A 1 69 ? -16.220 -6.324 -9.883 1.00 75.25 69 GLU A O 1
ATOM 550 N N . VAL A 1 70 ? -15.615 -5.712 -7.807 1.00 76.62 70 VAL A N 1
ATOM 551 C CA . VAL A 1 70 ? -16.403 -4.463 -7.785 1.00 76.62 70 VAL A CA 1
ATOM 552 C C . VAL A 1 70 ? -16.051 -3.545 -8.964 1.00 76.62 70 VAL A C 1
ATOM 554 O O . VAL A 1 70 ? -16.934 -3.000 -9.629 1.00 76.62 70 VAL A O 1
ATOM 557 N N . LEU A 1 71 ? -14.760 -3.404 -9.286 1.00 72.69 71 LEU A N 1
ATOM 558 C CA . LEU A 1 71 ? -14.307 -2.587 -10.419 1.00 72.69 71 LEU A CA 1
ATOM 559 C C . LEU A 1 71 ? -14.741 -3.151 -11.779 1.00 72.69 71 LEU A C 1
ATOM 561 O O . LEU A 1 71 ? -14.943 -2.383 -12.725 1.00 72.69 71 LEU A O 1
ATOM 565 N N . LYS A 1 72 ? -14.853 -4.478 -11.895 1.00 75.75 72 LYS A N 1
ATOM 566 C CA . LYS A 1 72 ? -15.304 -5.159 -13.112 1.00 75.75 72 LYS A CA 1
ATOM 567 C C . LYS A 1 72 ? -16.818 -5.051 -13.277 1.00 75.75 72 LYS A C 1
ATOM 569 O O . LYS A 1 72 ? -17.272 -4.740 -14.375 1.00 75.75 72 LYS A O 1
ATOM 574 N N . GLU A 1 73 ? -17.577 -5.272 -12.205 1.00 74.00 73 GLU A N 1
ATOM 575 C CA . GLU A 1 73 ? -19.045 -5.201 -12.205 1.00 74.00 73 GLU A CA 1
ATOM 576 C C . GLU A 1 73 ? -19.565 -3.817 -12.598 1.00 74.00 73 GLU A C 1
ATOM 578 O O . GLU A 1 73 ? -20.551 -3.705 -13.320 1.00 74.00 73 GLU A O 1
ATOM 583 N N . GLN A 1 74 ? -18.868 -2.762 -12.179 1.00 73.94 74 GLN A N 1
ATOM 584 C CA . GLN A 1 74 ? -19.268 -1.379 -12.441 1.00 73.94 74 GLN A CA 1
ATOM 585 C C . GLN A 1 74 ? -18.631 -0.777 -13.708 1.00 73.94 74 GLN A C 1
ATOM 587 O O . GLN A 1 74 ? -18.780 0.413 -13.979 1.00 73.94 74 GLN A O 1
ATOM 592 N N . GLY A 1 75 ? -17.885 -1.565 -14.492 1.00 68.12 75 GLY A N 1
ATOM 593 C CA . GLY A 1 75 ? -17.267 -1.100 -15.741 1.00 68.12 75 GLY A CA 1
ATOM 594 C C . GLY A 1 75 ? -16.116 -0.094 -15.570 1.00 68.12 75 GLY A C 1
ATOM 595 O O . GLY A 1 75 ? -15.623 0.445 -16.562 1.00 68.12 75 GLY A O 1
ATOM 596 N N . PHE A 1 76 ? -15.626 0.132 -14.346 1.00 68.31 76 PHE A N 1
ATOM 597 C CA . PHE A 1 76 ? -14.552 1.095 -14.052 1.00 68.31 76 PHE A CA 1
ATOM 598 C C . PHE A 1 76 ? -13.201 0.721 -14.670 1.00 68.31 76 PHE A C 1
ATOM 600 O O . PHE A 1 76 ? -12.366 1.592 -14.922 1.00 68.31 76 PHE A O 1
ATOM 607 N N . GLN A 1 77 ? -12.986 -0.565 -14.961 1.00 59.44 77 GLN A N 1
ATOM 608 C CA . GLN A 1 77 ? -11.788 -1.027 -15.669 1.00 59.44 77 GLN A CA 1
ATOM 609 C C . GLN A 1 77 ? -11.704 -0.494 -17.111 1.00 59.44 77 GLN A C 1
ATOM 611 O O . GLN A 1 77 ? -10.606 -0.414 -17.655 1.00 59.44 77 GLN A O 1
ATOM 616 N N . GLN A 1 78 ? -12.834 -0.118 -17.727 1.00 54.12 78 GLN A N 1
ATOM 617 C CA . GLN A 1 78 ? -12.873 0.379 -19.108 1.00 54.12 78 GLN A CA 1
ATOM 618 C C . GLN A 1 78 ? -12.737 1.905 -19.198 1.00 54.12 78 GLN A C 1
ATOM 620 O O . GLN A 1 78 ? -12.202 2.407 -20.182 1.00 54.12 78 GLN A O 1
ATOM 625 N N . SER A 1 79 ? -13.204 2.644 -18.186 1.00 58.00 79 SER A N 1
ATOM 626 C CA . SER A 1 79 ? -13.215 4.114 -18.188 1.00 58.00 79 SER A CA 1
ATOM 627 C C . SER A 1 79 ? -11.968 4.754 -17.574 1.00 58.00 79 SER A C 1
ATOM 629 O O . SER A 1 79 ? -11.701 5.921 -17.843 1.00 58.00 79 SER A O 1
ATOM 631 N N . GLY A 1 80 ? -11.183 4.001 -16.794 1.00 61.47 80 GLY A N 1
ATOM 632 C CA . GLY A 1 80 ? -9.984 4.512 -16.136 1.00 61.47 80 GLY A CA 1
ATOM 633 C C . GLY A 1 80 ? -10.346 5.436 -14.976 1.00 61.47 80 GLY A C 1
ATOM 634 O O . GLY A 1 80 ? -10.553 6.635 -15.142 1.00 61.47 80 GLY A O 1
ATOM 635 N N . CYS A 1 81 ? -10.402 4.883 -13.768 1.00 64.31 81 CYS A N 1
ATOM 636 C CA . CYS A 1 81 ? -10.700 5.663 -12.576 1.00 64.31 81 CYS A CA 1
ATOM 637 C C . CYS A 1 81 ? -9.486 6.483 -12.115 1.00 64.31 81 CYS A C 1
ATOM 639 O O . CYS A 1 81 ? -8.702 6.040 -11.277 1.00 64.31 81 CYS A O 1
ATOM 641 N N . THR A 1 82 ? -9.295 7.660 -12.708 1.00 63.34 82 THR A N 1
ATOM 642 C CA . THR A 1 82 ? -8.125 8.518 -12.447 1.00 63.34 82 THR A CA 1
ATOM 643 C C . THR A 1 82 ? -8.452 9.781 -11.651 1.00 63.34 82 THR A C 1
ATOM 645 O O . THR A 1 82 ? -7.534 10.418 -11.131 1.00 63.34 82 THR A O 1
ATOM 648 N N . SER A 1 83 ? -9.734 10.141 -11.518 1.00 68.12 83 SER A N 1
ATOM 649 C CA . SER A 1 83 ? -10.174 11.295 -10.729 1.00 68.12 83 SER A CA 1
ATOM 650 C C . SER A 1 83 ? -10.402 10.944 -9.257 1.00 68.12 83 SER A C 1
ATOM 652 O O . SER A 1 83 ? -10.754 9.813 -8.915 1.00 68.12 83 SER A O 1
ATOM 654 N N . ASP A 1 84 ? -10.246 11.938 -8.381 1.00 68.56 84 ASP A N 1
ATOM 655 C CA . ASP A 1 84 ? -10.511 11.789 -6.944 1.00 68.56 84 ASP A CA 1
ATOM 656 C C . ASP A 1 84 ? -11.989 11.462 -6.678 1.00 68.56 84 ASP A C 1
ATOM 658 O O . ASP A 1 84 ? -12.294 10.595 -5.868 1.00 68.56 84 ASP A O 1
ATOM 662 N N . GLU A 1 85 ? -12.908 12.055 -7.441 1.00 72.44 85 GLU A N 1
ATOM 663 C CA . GLU A 1 85 ? -14.348 11.759 -7.384 1.00 72.44 85 GLU A CA 1
ATOM 664 C C . GLU A 1 85 ? -14.658 10.304 -7.742 1.00 72.44 85 GLU A C 1
ATOM 666 O O . GLU A 1 85 ? -15.541 9.676 -7.156 1.00 72.44 85 GLU A O 1
ATOM 671 N N . CYS A 1 86 ? -13.933 9.754 -8.718 1.00 77.62 86 CYS A N 1
ATOM 672 C CA . CYS A 1 86 ? -14.071 8.355 -9.080 1.00 77.62 86 CYS A CA 1
ATOM 673 C C . CYS A 1 86 ? -13.518 7.447 -7.973 1.00 77.62 86 CYS A C 1
ATOM 675 O O . CYS A 1 86 ? -14.147 6.443 -7.636 1.00 77.62 86 CYS A O 1
ATOM 677 N N . ALA A 1 87 ? -12.391 7.828 -7.360 1.00 76.50 87 ALA A N 1
ATOM 678 C CA . ALA A 1 87 ? -11.842 7.109 -6.220 1.00 76.50 87 ALA A CA 1
ATOM 679 C C . ALA A 1 87 ? -12.863 7.053 -5.073 1.00 76.50 87 ALA A C 1
ATOM 681 O O . ALA A 1 87 ? -13.185 5.956 -4.632 1.00 76.50 87 ALA A O 1
ATOM 682 N N . VAL A 1 88 ? -13.447 8.185 -4.662 1.00 82.69 88 VAL A N 1
ATOM 683 C CA . VAL A 1 88 ? -14.447 8.245 -3.574 1.00 82.69 88 VAL A CA 1
ATOM 684 C C . VAL A 1 88 ? -15.606 7.272 -3.804 1.00 82.69 88 VAL A C 1
ATOM 686 O O . VAL A 1 88 ? -15.898 6.468 -2.922 1.00 82.69 88 VAL A O 1
ATOM 689 N N . LYS A 1 89 ? -16.182 7.246 -5.013 1.00 82.25 89 LYS A N 1
ATOM 690 C CA . LYS A 1 89 ? -17.260 6.302 -5.370 1.00 82.25 89 LYS A CA 1
ATOM 691 C C . LYS A 1 89 ? -16.842 4.841 -5.220 1.00 82.25 89 LYS A C 1
ATOM 693 O O . LYS A 1 89 ? -17.626 4.018 -4.758 1.00 82.25 89 LYS A O 1
ATOM 698 N N . ILE A 1 90 ? -15.606 4.501 -5.595 1.00 83.25 90 ILE A N 1
ATOM 699 C CA . ILE A 1 90 ? -15.075 3.151 -5.361 1.00 83.25 90 ILE A CA 1
ATOM 700 C C . ILE A 1 90 ? -14.981 2.874 -3.859 1.00 83.25 90 ILE A C 1
ATOM 702 O O . ILE A 1 90 ? -15.330 1.784 -3.420 1.00 83.25 90 ILE A O 1
ATOM 706 N N . GLY A 1 91 ? -14.538 3.847 -3.065 1.00 84.00 91 GLY A N 1
ATOM 707 C CA . GLY A 1 91 ? -14.446 3.710 -1.612 1.00 84.00 91 GLY A CA 1
ATOM 708 C C . GLY A 1 91 ? -15.783 3.384 -0.957 1.00 84.00 91 GLY A C 1
ATOM 709 O O . GLY A 1 91 ? -15.858 2.456 -0.151 1.00 84.00 91 GLY A O 1
ATOM 710 N N . GLU A 1 92 ? -16.837 4.093 -1.361 1.00 85.19 92 GLU A N 1
ATOM 711 C CA . GLU A 1 92 ? -18.207 3.862 -0.891 1.00 85.19 92 GLU A CA 1
ATOM 712 C C . GLU A 1 92 ? -18.688 2.449 -1.242 1.00 85.19 92 GLU A C 1
ATOM 714 O O . GLU A 1 92 ? -19.192 1.732 -0.377 1.00 85.19 92 GLU A O 1
ATOM 719 N N . LEU A 1 93 ? -18.467 2.013 -2.487 1.00 84.81 93 LEU A N 1
ATOM 720 C CA . LEU A 1 93 ? -18.839 0.671 -2.949 1.00 84.81 93 LEU A CA 1
ATOM 721 C C . LEU A 1 93 ? -18.080 -0.442 -2.216 1.00 84.81 93 LEU A C 1
ATOM 723 O O . LEU A 1 93 ? -18.633 -1.513 -1.975 1.00 84.81 93 LEU A O 1
ATOM 727 N N . LEU A 1 94 ? -16.820 -0.192 -1.852 1.00 84.44 94 LEU A N 1
ATOM 728 C CA . LEU A 1 94 ? -15.996 -1.129 -1.085 1.00 84.44 94 LEU A CA 1
ATOM 729 C C . LEU A 1 94 ? -16.273 -1.080 0.425 1.00 84.44 94 LEU A C 1
ATOM 731 O O . LEU A 1 94 ? -15.725 -1.902 1.161 1.00 84.44 94 LEU A O 1
ATOM 735 N N . GLY A 1 95 ? -17.084 -0.129 0.905 1.00 84.69 95 GLY A N 1
ATOM 736 C CA . GLY A 1 95 ? -17.349 0.064 2.332 1.00 84.69 95 GLY A CA 1
ATOM 737 C C . GLY A 1 95 ? -16.100 0.455 3.131 1.00 84.69 95 GLY A C 1
ATOM 738 O O . GLY A 1 95 ? -15.961 0.082 4.302 1.00 84.69 95 GLY A O 1
ATOM 739 N N . VAL A 1 96 ? -15.158 1.160 2.498 1.00 88.88 96 VAL A N 1
ATOM 740 C CA . VAL A 1 96 ? -13.929 1.628 3.152 1.00 88.88 96 VAL A CA 1
ATOM 741 C C . VAL A 1 96 ? -14.050 3.079 3.587 1.00 88.88 96 VAL A C 1
ATOM 743 O O . VAL A 1 96 ? -14.697 3.885 2.932 1.00 88.88 96 VAL A O 1
ATOM 746 N N . GLN A 1 97 ? -13.403 3.418 4.697 1.00 84.94 97 GLN A N 1
ATOM 747 C CA . GLN A 1 97 ? -13.359 4.785 5.225 1.00 84.94 97 GLN A CA 1
ATOM 748 C C . GLN A 1 97 ? -12.232 5.605 4.586 1.00 84.94 97 GLN A C 1
ATOM 750 O O . GLN A 1 97 ? -12.304 6.829 4.520 1.00 84.94 97 GLN A O 1
ATOM 755 N N . ALA A 1 98 ? -11.181 4.935 4.109 1.00 90.06 98 ALA A N 1
ATOM 756 C CA . ALA A 1 98 ? -10.047 5.572 3.460 1.00 90.06 98 ALA A CA 1
ATOM 757 C C . ALA A 1 98 ? -9.679 4.883 2.143 1.00 90.06 98 ALA A C 1
ATOM 759 O O . ALA A 1 98 ? -9.739 3.662 1.998 1.00 90.06 98 ALA A O 1
ATOM 760 N N . LEU A 1 99 ? -9.202 5.671 1.192 1.00 90.25 99 LEU A N 1
ATOM 761 C CA . LEU A 1 99 ? -8.582 5.173 -0.028 1.00 90.25 99 LEU A CA 1
ATOM 762 C C . LEU A 1 99 ? -7.156 5.654 -0.099 1.00 90.25 99 LEU A C 1
ATOM 764 O O . LEU A 1 99 ? -6.884 6.835 0.094 1.00 90.25 99 LEU A O 1
ATOM 768 N N . ILE A 1 100 ? -6.247 4.748 -0.421 1.00 91.81 100 ILE A N 1
ATOM 769 C CA . ILE A 1 100 ? -4.863 5.079 -0.714 1.00 91.81 100 ILE A CA 1
ATOM 770 C C . ILE A 1 100 ? -4.659 4.864 -2.204 1.00 91.81 100 ILE A C 1
ATOM 772 O O . ILE A 1 100 ? -4.954 3.804 -2.746 1.00 91.81 100 ILE A O 1
ATOM 776 N N . THR A 1 101 ? -4.170 5.891 -2.879 1.00 86.75 101 THR A N 1
ATOM 777 C CA . THR A 1 101 ? -3.866 5.840 -4.306 1.00 86.75 101 THR A CA 1
ATOM 778 C C . THR A 1 101 ? -2.616 6.658 -4.586 1.00 86.75 101 THR A C 1
ATOM 780 O O . THR A 1 101 ? -2.130 7.408 -3.731 1.00 86.75 101 THR A O 1
ATOM 783 N N . GLY A 1 102 ? -2.075 6.523 -5.787 1.00 88.50 102 GLY A N 1
ATOM 784 C CA . GLY A 1 102 ? -0.895 7.262 -6.171 1.00 88.50 102 GLY A CA 1
ATOM 785 C C . GLY A 1 102 ? -0.618 7.256 -7.659 1.00 88.50 102 GLY A C 1
ATOM 786 O O . GLY A 1 102 ? -1.303 6.615 -8.462 1.00 88.50 102 GLY A O 1
ATOM 787 N N . SER A 1 103 ? 0.448 7.961 -8.010 1.00 87.25 103 SER A N 1
ATOM 788 C CA . SER A 1 103 ? 1.003 7.958 -9.355 1.00 87.25 103 SER A CA 1
ATOM 789 C C . SER A 1 103 ? 2.515 7.808 -9.312 1.00 87.25 103 SER A C 1
ATOM 791 O O . SER A 1 103 ? 3.155 8.451 -8.476 1.00 87.25 103 SER A O 1
ATOM 793 N N . ILE A 1 104 ? 3.077 7.047 -10.248 1.00 91.69 104 ILE A N 1
ATOM 794 C CA . ILE A 1 104 ? 4.524 6.983 -10.467 1.00 91.69 104 ILE A CA 1
ATOM 795 C C . ILE A 1 104 ? 4.846 7.615 -11.822 1.00 91.69 104 ILE A C 1
ATOM 797 O O . ILE A 1 104 ? 4.259 7.258 -12.844 1.00 91.69 104 ILE A O 1
ATOM 801 N N . GLY A 1 105 ? 5.759 8.582 -11.825 1.00 84.44 105 GLY A N 1
ATOM 802 C CA . GLY A 1 105 ? 6.262 9.232 -13.032 1.00 84.44 105 GLY A CA 1
ATOM 803 C C . GLY A 1 105 ? 7.752 8.983 -13.218 1.00 84.44 105 GLY A C 1
ATOM 804 O O . GLY A 1 105 ? 8.477 8.823 -12.236 1.00 84.44 105 GLY A O 1
ATOM 805 N N . LYS A 1 106 ? 8.199 8.979 -14.478 1.00 88.00 106 LYS A N 1
ATOM 806 C CA . LYS A 1 106 ? 9.617 8.912 -14.848 1.00 88.00 106 LYS A CA 1
ATOM 807 C C . LYS A 1 106 ? 9.978 9.999 -15.861 1.00 88.00 106 LYS A C 1
ATOM 809 O O . LYS A 1 106 ? 9.297 10.145 -16.882 1.00 88.00 106 LYS A O 1
ATOM 814 N N . ILE A 1 107 ? 11.072 10.718 -15.602 1.00 81.25 107 ILE A N 1
ATOM 815 C CA . ILE A 1 107 ? 11.701 11.666 -16.534 1.00 81.25 107 ILE A CA 1
ATOM 816 C C . ILE A 1 107 ? 13.214 11.428 -16.519 1.00 81.25 107 ILE A C 1
ATOM 818 O O . ILE A 1 107 ? 13.880 11.681 -15.517 1.00 81.25 107 ILE A O 1
ATOM 822 N N . GLY A 1 108 ? 13.773 10.943 -17.632 1.00 86.75 108 GLY A N 1
ATOM 823 C CA . GLY A 1 108 ? 15.168 10.492 -17.656 1.00 86.75 108 GLY A CA 1
ATOM 824 C C . GLY A 1 108 ? 15.382 9.383 -16.623 1.00 86.75 108 GLY A C 1
ATOM 825 O O . GLY A 1 108 ? 14.661 8.391 -16.644 1.00 86.75 108 GLY A O 1
ATOM 826 N N . GLU A 1 109 ? 16.310 9.586 -15.688 1.00 82.25 109 GLU A N 1
ATOM 827 C CA . GLU A 1 109 ? 16.580 8.660 -14.572 1.00 82.25 109 GLU A CA 1
ATOM 828 C C . GLU A 1 109 ? 15.845 9.024 -13.270 1.00 82.25 109 GLU A C 1
ATOM 830 O O . GLU A 1 109 ? 15.969 8.317 -12.272 1.00 82.25 109 GLU A O 1
ATOM 835 N N . LEU A 1 110 ? 15.087 10.126 -13.259 1.00 79.50 110 LEU A N 1
ATOM 836 C CA . LEU A 1 110 ? 14.352 10.580 -12.083 1.00 79.50 110 LEU A CA 1
ATOM 837 C C . LEU A 1 110 ? 12.971 9.920 -12.037 1.00 79.50 110 LEU A C 1
ATOM 839 O O . LEU A 1 110 ? 12.152 10.112 -12.942 1.00 79.50 110 LEU A O 1
ATOM 843 N N . TYR A 1 111 ? 12.707 9.187 -10.959 1.00 88.50 111 TYR A N 1
ATOM 844 C CA . TYR A 1 111 ? 11.382 8.703 -10.596 1.00 88.50 111 TYR A CA 1
ATOM 845 C C . TYR A 1 111 ? 10.757 9.577 -9.515 1.00 88.50 111 TYR A C 1
ATOM 847 O O . TYR A 1 111 ? 11.429 9.972 -8.562 1.00 88.50 111 TYR A O 1
ATOM 855 N N . THR A 1 112 ? 9.445 9.773 -9.627 1.00 85.06 112 THR A N 1
ATOM 856 C CA . THR A 1 112 ? 8.612 10.443 -8.625 1.00 85.06 112 THR A CA 1
ATOM 857 C C . THR A 1 112 ? 7.440 9.544 -8.260 1.00 85.06 112 THR A C 1
ATOM 859 O O . THR A 1 112 ? 6.639 9.187 -9.126 1.00 85.06 112 THR A O 1
ATOM 862 N N . ILE A 1 113 ? 7.308 9.213 -6.976 1.00 89.88 113 ILE A N 1
ATOM 863 C CA . ILE A 1 113 ? 6.129 8.559 -6.402 1.00 89.88 113 ILE A CA 1
ATOM 864 C C . ILE A 1 113 ? 5.305 9.625 -5.690 1.00 89.88 113 ILE A C 1
ATOM 866 O O . ILE A 1 113 ? 5.768 10.230 -4.728 1.00 89.88 113 ILE A O 1
ATOM 870 N N . ASN A 1 114 ? 4.053 9.793 -6.104 1.00 84.69 114 ASN A N 1
ATOM 871 C CA . ASN A 1 114 ? 3.063 10.578 -5.375 1.00 84.69 114 ASN A CA 1
ATOM 872 C C . ASN A 1 114 ? 2.054 9.636 -4.722 1.00 84.69 114 ASN A C 1
ATOM 874 O O . ASN A 1 114 ? 1.418 8.852 -5.420 1.00 84.69 114 ASN A O 1
ATOM 878 N N . LEU A 1 115 ? 1.865 9.751 -3.409 1.00 90.75 115 LEU A N 1
ATOM 879 C CA . LEU A 1 115 ? 0.825 9.059 -2.649 1.00 90.75 115 LEU A CA 1
ATOM 880 C C . LEU A 1 115 ? -0.190 10.061 -2.112 1.00 90.75 115 LEU A C 1
ATOM 882 O O . LEU A 1 115 ? 0.178 11.140 -1.641 1.00 90.75 115 LEU A O 1
ATOM 886 N N . LYS A 1 116 ? -1.464 9.678 -2.123 1.00 85.69 116 LYS A N 1
ATOM 887 C CA . LYS A 1 116 ? -2.548 10.400 -1.458 1.00 85.69 116 LYS A CA 1
ATOM 888 C C . LYS A 1 116 ? -3.477 9.427 -0.745 1.00 85.69 116 LYS A C 1
ATOM 890 O O . LYS A 1 116 ? -3.754 8.336 -1.237 1.00 85.69 116 LYS A O 1
ATOM 895 N N . MET A 1 117 ? -3.932 9.843 0.428 1.00 88.12 117 MET A N 1
ATOM 896 C CA . MET A 1 117 ? -5.019 9.225 1.164 1.00 88.12 117 MET A CA 1
ATOM 897 C C . MET A 1 117 ? -6.230 10.129 1.055 1.00 88.12 117 MET A C 1
ATOM 899 O O . MET A 1 117 ? -6.130 11.320 1.344 1.00 88.12 117 MET A O 1
ATOM 903 N N . ILE A 1 118 ? -7.344 9.551 0.642 1.00 83.88 118 ILE A N 1
ATOM 904 C CA . ILE A 1 118 ? -8.628 10.217 0.499 1.00 83.88 118 ILE A CA 1
ATOM 905 C C . ILE A 1 118 ? -9.532 9.657 1.589 1.00 83.88 118 ILE A C 1
ATOM 907 O O . ILE A 1 118 ? -9.623 8.440 1.760 1.00 83.88 118 ILE A O 1
ATOM 911 N N . ASP A 1 119 ? -10.142 10.547 2.355 1.00 84.56 119 ASP A N 1
ATOM 912 C CA . ASP A 1 119 ? -11.223 10.208 3.268 1.00 84.56 119 ASP A CA 1
ATOM 913 C C . ASP A 1 119 ? -12.503 10.028 2.442 1.00 84.56 119 ASP A C 1
ATOM 915 O O . ASP A 1 119 ? -12.871 10.912 1.670 1.00 84.56 119 ASP A O 1
ATOM 919 N N . VAL A 1 120 ? -13.126 8.853 2.527 1.00 86.19 120 VAL A N 1
ATOM 920 C CA . VAL A 1 120 ? -14.253 8.495 1.650 1.00 86.19 120 VAL A CA 1
ATOM 921 C C . VAL A 1 120 ? -15.520 9.252 2.032 1.00 86.19 120 VAL A C 1
ATOM 923 O O . VAL A 1 120 ? -16.283 9.625 1.151 1.00 86.19 120 VAL A O 1
ATOM 926 N N . GLU A 1 121 ? -15.724 9.527 3.320 1.00 81.44 121 GLU A N 1
ATOM 927 C CA . GLU A 1 121 ? -16.913 10.232 3.809 1.00 81.44 121 GLU A CA 1
ATOM 928 C C . GLU A 1 121 ? -16.934 11.695 3.348 1.00 81.44 121 GLU A C 1
ATOM 930 O O . GLU A 1 121 ? -17.971 12.222 2.949 1.00 81.44 121 GLU A O 1
ATOM 935 N N . THR A 1 122 ? -15.777 12.356 3.382 1.00 82.31 122 THR A N 1
ATOM 936 C CA . THR A 1 122 ? -15.651 13.780 3.034 1.00 82.31 122 THR A CA 1
ATOM 937 C C . THR A 1 122 ? -15.200 14.018 1.595 1.00 82.31 122 THR A C 1
ATOM 939 O O . THR A 1 122 ? -15.330 15.130 1.084 1.00 82.31 122 THR A O 1
ATOM 942 N N . GLY A 1 123 ? -14.618 13.009 0.947 1.00 77.38 123 GLY A N 1
ATOM 943 C CA . GLY A 1 123 ? -13.973 13.117 -0.360 1.00 77.38 123 GLY A CA 1
ATOM 944 C C . GLY A 1 123 ? -12.681 13.941 -0.368 1.00 77.38 123 GLY A C 1
ATOM 945 O O . GLY A 1 123 ? -12.130 14.219 -1.434 1.00 77.38 123 GLY A O 1
ATOM 946 N N . LEU A 1 124 ? -12.179 14.351 0.801 1.00 77.69 124 LEU A N 1
ATOM 947 C CA . LEU A 1 124 ? -11.007 15.214 0.920 1.00 77.69 124 LEU A CA 1
ATOM 948 C C . LEU A 1 124 ? -9.717 14.404 1.068 1.00 77.69 124 LEU A C 1
ATOM 950 O O . LEU A 1 124 ? -9.680 13.320 1.651 1.00 77.69 124 LEU A O 1
ATOM 954 N N . ILE A 1 125 ? -8.612 14.970 0.581 1.00 76.31 125 ILE A N 1
ATOM 955 C CA . ILE A 1 125 ? -7.281 14.391 0.780 1.00 76.31 125 ILE A CA 1
ATOM 956 C C . ILE A 1 125 ? -6.873 14.591 2.243 1.00 76.31 125 ILE A C 1
ATOM 958 O O . ILE A 1 125 ? -6.570 15.705 2.668 1.00 76.31 125 ILE A O 1
ATOM 962 N N . SER A 1 126 ? -6.815 13.500 3.003 1.00 78.69 126 SER A N 1
ATOM 963 C CA . SER A 1 126 ? -6.436 13.509 4.418 1.00 78.69 126 SER A CA 1
ATOM 964 C C . SER A 1 126 ? -4.920 13.450 4.628 1.00 78.69 126 SER A C 1
ATOM 966 O O . SER A 1 126 ? -4.407 13.972 5.622 1.00 78.69 126 SER A O 1
ATOM 968 N N . LYS A 1 127 ? -4.173 12.843 3.692 1.00 80.75 127 LYS A N 1
ATOM 969 C CA . LYS A 1 127 ? -2.698 12.826 3.676 1.00 80.75 127 LYS A CA 1
ATOM 970 C C . LYS A 1 127 ? -2.159 12.795 2.253 1.00 80.75 127 LYS A C 1
ATOM 972 O O . LYS A 1 127 ? -2.727 12.140 1.388 1.00 80.75 127 LYS A O 1
ATOM 977 N N . LYS A 1 128 ? -1.009 13.425 2.030 1.00 81.25 128 LYS A N 1
ATOM 978 C CA . LYS A 1 128 ? -0.255 13.340 0.775 1.00 81.25 128 LYS A CA 1
ATOM 979 C C . LYS A 1 128 ? 1.232 13.203 1.076 1.00 81.25 128 LYS A C 1
ATOM 981 O O . LYS A 1 128 ? 1.709 13.768 2.058 1.00 81.25 128 LYS A O 1
ATOM 986 N N . TYR A 1 129 ? 1.953 12.468 0.238 1.00 86.75 129 TYR A N 1
ATOM 987 C CA . TYR A 1 129 ? 3.406 12.365 0.306 1.00 86.75 129 TYR A CA 1
ATOM 988 C C . TYR A 1 129 ? 4.000 12.241 -1.096 1.00 86.75 129 TYR A C 1
ATOM 990 O O . TYR A 1 129 ? 3.383 11.633 -1.969 1.00 86.75 129 TYR A O 1
ATOM 998 N N . SER A 1 130 ? 5.182 12.818 -1.303 1.00 78.94 130 SER A N 1
ATOM 999 C CA . SER A 1 130 ? 5.945 12.687 -2.544 1.00 78.94 130 SER A CA 1
ATOM 1000 C C . SER A 1 130 ? 7.347 12.196 -2.223 1.00 78.94 130 SER A C 1
ATOM 1002 O O . SER A 1 130 ? 7.950 12.649 -1.248 1.00 78.94 130 SER A O 1
ATOM 1004 N N . TYR A 1 131 ? 7.853 11.285 -3.043 1.00 86.12 131 TYR A N 1
ATOM 1005 C CA . TYR A 1 131 ? 9.210 10.771 -2.954 1.00 86.12 131 TYR A CA 1
ATOM 1006 C C . TYR A 1 131 ? 9.860 10.788 -4.330 1.00 86.12 131 TYR A C 1
ATOM 1008 O O . TYR A 1 131 ? 9.337 10.178 -5.262 1.00 86.12 131 TYR A O 1
ATOM 1016 N N . ASP A 1 132 ? 11.022 11.425 -4.416 1.00 83.69 132 ASP A N 1
ATOM 1017 C CA . ASP A 1 132 ? 11.814 11.497 -5.636 1.00 83.69 132 ASP A CA 1
ATOM 1018 C C . ASP A 1 132 ? 13.125 10.726 -5.459 1.00 83.69 132 ASP A C 1
ATOM 1020 O O . ASP A 1 132 ? 13.781 10.813 -4.413 1.00 83.69 132 ASP A O 1
ATOM 1024 N N . CYS A 1 133 ? 13.526 9.975 -6.485 1.00 83.06 133 CYS A N 1
ATOM 1025 C CA . CYS A 1 133 ? 14.843 9.348 -6.547 1.00 83.06 133 CYS A CA 1
ATOM 1026 C C . CYS A 1 133 ? 15.392 9.359 -7.975 1.00 83.06 133 CYS A C 1
ATOM 1028 O O . CYS A 1 133 ? 14.679 9.065 -8.932 1.00 83.06 133 CYS A O 1
ATOM 1030 N N . SER A 1 134 ? 16.691 9.604 -8.111 1.00 85.06 134 SER A N 1
ATOM 1031 C CA . SER A 1 134 ? 17.439 9.168 -9.290 1.00 85.06 134 SER A CA 1
ATOM 1032 C C . SER A 1 134 ? 17.941 7.755 -9.012 1.00 85.06 134 SER A C 1
ATOM 1034 O O . SER A 1 134 ? 19.033 7.590 -8.469 1.00 85.06 134 SER A O 1
ATOM 1036 N N . CYS A 1 135 ? 17.096 6.751 -9.245 1.00 84.88 135 CYS A N 1
ATOM 1037 C CA . CYS A 1 135 ? 17.369 5.366 -8.862 1.00 84.88 135 CYS A CA 1
ATOM 1038 C C . CYS A 1 135 ? 16.873 4.355 -9.903 1.00 84.88 135 CYS A C 1
ATOM 1040 O O . CYS A 1 135 ? 16.071 4.680 -10.779 1.00 84.88 135 CYS A O 1
ATOM 1042 N N . SER A 1 136 ? 17.364 3.118 -9.821 1.00 91.19 136 SER A N 1
ATOM 1043 C CA . SER A 1 136 ? 16.885 2.012 -10.657 1.00 91.19 136 SER A CA 1
ATOM 1044 C C . SER A 1 136 ? 15.449 1.606 -10.297 1.00 91.19 136 SER A C 1
ATOM 1046 O O . SER A 1 136 ? 14.941 1.909 -9.215 1.00 91.19 136 SER A O 1
ATOM 1048 N N . LYS A 1 137 ? 14.784 0.870 -11.196 1.00 91.25 137 LYS A N 1
ATOM 1049 C CA . LYS A 1 137 ? 13.424 0.351 -10.962 1.00 91.25 137 LYS A CA 1
ATOM 1050 C C . LYS A 1 137 ? 13.369 -0.605 -9.758 1.00 91.25 137 LYS A C 1
ATOM 1052 O O . LYS A 1 137 ? 12.406 -0.598 -8.995 1.00 91.25 137 LYS A O 1
ATOM 1057 N N . GLU A 1 138 ? 14.429 -1.381 -9.529 1.00 90.25 138 GLU A N 1
ATOM 1058 C CA . GLU A 1 138 ? 14.561 -2.277 -8.377 1.00 90.25 138 GLU A CA 1
ATOM 1059 C C . GLU A 1 138 ? 14.689 -1.495 -7.061 1.00 90.25 138 GLU A C 1
ATOM 1061 O O . GLU A 1 138 ? 14.050 -1.833 -6.059 1.00 90.25 138 GLU A O 1
ATOM 1066 N N . GLU A 1 139 ? 15.474 -0.416 -7.059 1.00 86.44 139 GLU A N 1
ATOM 1067 C CA . GLU A 1 139 ? 15.608 0.469 -5.899 1.00 86.44 139 GLU A CA 1
ATOM 1068 C C . GLU A 1 139 ? 14.308 1.220 -5.610 1.00 86.44 139 GLU A C 1
ATOM 1070 O O . GLU A 1 139 ? 13.919 1.348 -4.445 1.00 86.44 139 GLU A O 1
ATOM 1075 N N . LEU A 1 140 ? 13.594 1.658 -6.649 1.00 91.31 140 LEU A N 1
ATOM 1076 C CA . LEU A 1 140 ? 12.276 2.270 -6.512 1.00 91.31 140 LEU A CA 1
ATOM 1077 C C . LEU A 1 140 ? 11.276 1.295 -5.874 1.00 91.31 140 LEU A C 1
ATOM 1079 O O . LEU A 1 140 ? 10.571 1.663 -4.929 1.00 91.31 140 LEU A O 1
ATOM 1083 N N . LEU A 1 141 ? 11.262 0.042 -6.346 1.00 90.38 141 LEU A N 1
ATOM 1084 C CA . LEU A 1 141 ? 10.380 -1.014 -5.848 1.00 90.38 141 LEU A CA 1
ATOM 1085 C C . LEU A 1 141 ? 10.607 -1.285 -4.358 1.00 90.38 141 LEU A C 1
ATOM 1087 O O . LEU A 1 141 ? 9.653 -1.368 -3.587 1.00 90.38 141 LEU A O 1
ATOM 1091 N N . VAL A 1 142 ? 11.864 -1.440 -3.939 1.00 86.94 142 VAL A N 1
ATOM 1092 C CA . VAL A 1 142 ? 12.179 -1.857 -2.565 1.00 86.94 142 VAL A CA 1
ATOM 1093 C C . VAL A 1 142 ? 12.303 -0.659 -1.626 1.00 86.94 142 VAL A C 1
ATOM 1095 O O . VAL A 1 142 ? 11.631 -0.612 -0.595 1.00 86.94 142 VAL A O 1
ATOM 1098 N N . MET A 1 143 ? 13.156 0.310 -1.960 1.00 82.69 143 MET A N 1
ATOM 1099 C CA . MET A 1 143 ? 13.441 1.455 -1.092 1.00 82.69 143 MET A CA 1
ATOM 1100 C C . MET A 1 143 ? 12.455 2.596 -1.302 1.00 82.69 143 MET A C 1
ATOM 1102 O O . MET A 1 143 ? 11.992 3.168 -0.316 1.00 82.69 143 MET A O 1
ATOM 1106 N N . GLY A 1 144 ? 12.134 2.927 -2.554 1.00 90.31 144 GLY A N 1
ATOM 1107 C CA . GLY A 1 144 ? 11.280 4.070 -2.879 1.00 90.31 144 GLY A CA 1
ATOM 1108 C C . GLY A 1 144 ? 9.888 3.949 -2.265 1.00 90.31 144 GLY A C 1
ATOM 1109 O O . GLY A 1 144 ? 9.455 4.836 -1.527 1.00 90.31 144 GLY A O 1
ATOM 1110 N N . LEU A 1 145 ? 9.218 2.816 -2.477 1.00 93.00 145 LEU A N 1
ATOM 1111 C CA . LEU A 1 145 ? 7.891 2.559 -1.903 1.00 93.00 145 LEU A CA 1
ATOM 1112 C C . LEU A 1 145 ? 7.916 2.468 -0.375 1.00 93.00 145 LEU A C 1
ATOM 1114 O O . LEU A 1 145 ? 7.075 3.077 0.288 1.00 93.00 145 LEU A O 1
ATOM 1118 N N . SER A 1 146 ? 8.918 1.789 0.195 1.00 91.00 146 SER A N 1
ATOM 1119 C CA . SER A 1 146 ? 9.099 1.731 1.649 1.00 91.00 146 SER A CA 1
ATOM 1120 C C . SER A 1 146 ? 9.250 3.136 2.241 1.00 91.00 146 SER A C 1
ATOM 1122 O O . SER A 1 146 ? 8.545 3.483 3.187 1.00 91.00 146 SER A O 1
ATOM 1124 N N . LYS A 1 147 ? 10.126 3.978 1.675 1.00 85.94 147 LYS A N 1
ATOM 1125 C CA . LYS A 1 147 ? 10.332 5.367 2.125 1.00 85.94 147 LYS A CA 1
ATOM 1126 C C . LYS A 1 147 ? 9.099 6.245 1.903 1.00 85.94 147 LYS A C 1
ATOM 1128 O O . LYS A 1 147 ? 8.814 7.106 2.730 1.00 85.94 147 LYS A O 1
ATOM 1133 N N . SER A 1 148 ? 8.341 5.997 0.838 1.00 91.88 148 SER A N 1
ATOM 1134 C CA . SER A 1 148 ? 7.100 6.722 0.549 1.00 91.88 148 SER A CA 1
ATOM 1135 C C . SER A 1 148 ? 6.037 6.477 1.620 1.00 91.88 148 SER A C 1
ATOM 1137 O O . SER A 1 148 ? 5.470 7.426 2.159 1.00 91.88 148 SER A O 1
ATOM 1139 N N . VAL A 1 149 ? 5.812 5.212 1.993 1.00 92.06 149 VAL A N 1
ATOM 1140 C CA . VAL A 1 149 ? 4.885 4.851 3.080 1.00 92.06 149 VAL A CA 1
ATOM 1141 C C . VAL A 1 149 ? 5.382 5.403 4.416 1.00 92.06 149 VAL A C 1
ATOM 1143 O O . VAL A 1 149 ? 4.618 5.995 5.179 1.00 92.06 149 VAL A O 1
ATOM 1146 N N . GLN A 1 150 ? 6.679 5.275 4.681 1.00 87.06 150 GLN A N 1
ATOM 1147 C CA . GLN A 1 150 ? 7.322 5.828 5.871 1.00 87.06 150 GLN A CA 1
ATOM 1148 C C . GLN A 1 150 ? 7.062 7.313 6.045 1.00 87.06 150 GLN A C 1
ATOM 1150 O O . GLN A 1 150 ? 6.546 7.732 7.081 1.00 87.06 150 GLN A O 1
ATOM 1155 N N . GLY A 1 151 ? 7.367 8.102 5.020 1.00 81.12 151 GLY A N 1
ATOM 1156 C CA . GLY A 1 151 ? 7.159 9.537 5.059 1.00 81.12 151 GLY A CA 1
ATOM 1157 C C . GLY A 1 151 ? 5.683 9.912 5.159 1.00 81.12 151 GLY A C 1
ATOM 1158 O O . GLY A 1 151 ? 5.326 10.764 5.971 1.00 81.12 151 GLY A O 1
ATOM 1159 N N . MET A 1 152 ? 4.804 9.211 4.435 1.00 89.25 152 MET A N 1
ATOM 1160 C CA . MET A 1 152 ? 3.356 9.447 4.480 1.00 89.25 152 MET A CA 1
ATOM 1161 C C . MET A 1 152 ? 2.765 9.279 5.886 1.00 89.25 152 MET A C 1
ATOM 1163 O O . MET A 1 152 ? 1.876 10.034 6.290 1.00 89.25 152 MET A O 1
ATOM 1167 N N . PHE A 1 153 ? 3.264 8.304 6.647 1.00 86.62 153 PHE A N 1
ATOM 1168 C CA . PHE A 1 153 ? 2.787 8.016 8.001 1.00 86.62 153 PHE A CA 1
ATOM 1169 C C . PHE A 1 153 ? 3.693 8.541 9.113 1.00 86.62 153 PHE A C 1
ATOM 1171 O O . PHE A 1 153 ? 3.382 8.290 10.284 1.00 86.62 153 PHE A O 1
ATOM 1178 N N . ASN A 1 154 ? 4.751 9.276 8.752 1.00 81.25 154 ASN A N 1
ATOM 1179 C CA . ASN A 1 154 ? 5.813 9.749 9.635 1.00 81.25 154 ASN A CA 1
ATOM 1180 C C . ASN A 1 154 ? 6.395 8.624 10.516 1.00 81.25 154 ASN A C 1
ATOM 1182 O O . ASN A 1 154 ? 6.451 8.728 11.741 1.00 81.25 154 ASN A O 1
ATOM 1186 N N . VAL A 1 155 ? 6.767 7.509 9.883 1.00 72.00 155 VAL A N 1
ATOM 1187 C CA . VAL A 1 155 ? 7.334 6.319 10.530 1.00 72.00 155 VAL A CA 1
ATOM 1188 C C . VAL A 1 155 ? 8.789 6.172 10.096 1.00 72.00 155 VAL A C 1
ATOM 1190 O O . VAL A 1 155 ? 9.061 5.912 8.931 1.00 72.00 155 VAL A O 1
ATOM 1193 N N . ASN A 1 156 ? 9.735 6.299 11.027 1.00 58.56 156 ASN A N 1
ATOM 1194 C CA . ASN A 1 156 ? 11.152 6.037 10.761 1.00 58.56 156 ASN A CA 1
ATOM 1195 C C . ASN A 1 156 ? 11.492 4.589 11.130 1.00 58.56 156 ASN A C 1
ATOM 1197 O O . ASN A 1 156 ? 11.629 4.268 12.307 1.00 58.56 156 ASN A O 1
ATOM 1201 N N . PHE A 1 157 ? 11.693 3.715 10.140 1.00 56.19 157 PHE A N 1
ATOM 1202 C CA . PHE A 1 157 ? 12.065 2.315 10.408 1.00 56.19 157 PHE A CA 1
ATOM 1203 C C . PHE A 1 157 ? 13.543 2.169 10.815 1.00 56.19 157 PHE A C 1
ATOM 1205 O O . PHE A 1 157 ? 13.915 1.154 11.393 1.00 56.19 157 PHE A O 1
ATOM 1212 N N . ALA A 1 158 ? 14.373 3.194 10.575 1.00 47.16 158 ALA A N 1
ATOM 1213 C CA . ALA A 1 158 ? 15.786 3.222 10.965 1.00 47.16 158 ALA A CA 1
ATOM 1214 C C . ALA A 1 158 ? 16.016 3.528 12.462 1.00 47.16 158 ALA A C 1
ATOM 1216 O O . ALA A 1 158 ? 17.097 3.262 12.971 1.00 47.16 158 ALA A O 1
ATOM 1217 N N . ASN A 1 159 ? 14.996 4.031 13.174 1.00 37.12 159 ASN A N 1
ATOM 1218 C CA . ASN A 1 159 ? 15.059 4.394 14.596 1.00 37.12 159 ASN A CA 1
ATOM 1219 C C . ASN A 1 159 ? 13.928 3.755 15.419 1.00 37.12 159 ASN A C 1
ATOM 1221 O O . ASN A 1 159 ? 13.455 4.351 16.381 1.00 37.12 159 ASN A O 1
ATOM 1225 N N . ASN A 1 160 ? 13.513 2.534 15.073 1.00 40.66 160 ASN A N 1
ATOM 1226 C CA . ASN A 1 160 ? 12.830 1.666 16.033 1.00 40.66 160 ASN A CA 1
ATOM 1227 C C . ASN A 1 160 ? 13.894 0.878 16.830 1.00 40.66 160 ASN A C 1
ATOM 1229 O O . ASN A 1 160 ? 13.958 -0.343 16.795 1.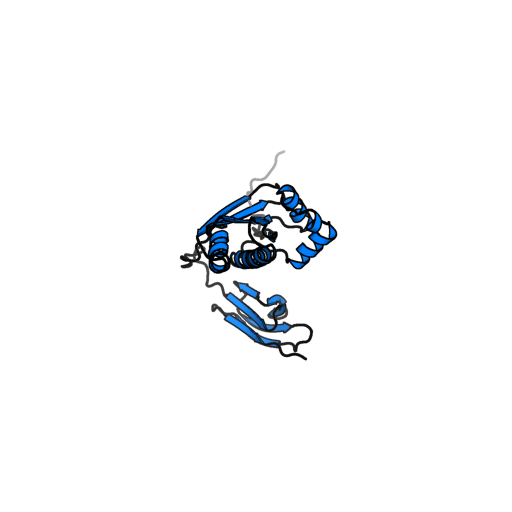00 40.66 160 ASN A O 1
ATOM 1233 N N . SER A 1 161 ? 14.790 1.550 17.560 1.00 34.41 161 SER A N 1
ATOM 1234 C CA . SER A 1 161 ? 14.592 1.570 19.014 1.00 34.41 161 SER A CA 1
ATOM 1235 C C . SER A 1 161 ? 13.152 1.953 19.336 1.00 34.41 161 SER A C 1
ATOM 1237 O O . SER A 1 161 ? 12.771 3.118 19.287 1.00 34.41 161 SER A O 1
ATOM 1239 N N . LEU A 1 162 ? 12.348 0.932 19.631 1.00 42.31 162 LEU A N 1
ATOM 1240 C CA . LEU A 1 162 ? 11.109 1.073 20.379 1.00 42.31 162 LEU A CA 1
ATOM 1241 C C . LEU A 1 162 ? 11.416 1.908 21.632 1.00 42.31 162 LEU A C 1
ATOM 1243 O O . LEU A 1 162 ? 11.845 1.372 22.652 1.00 42.31 162 LEU A O 1
ATOM 1247 N N . LYS A 1 163 ? 11.236 3.228 21.559 1.00 29.53 163 LYS A N 1
ATOM 1248 C CA . LYS A 1 163 ? 11.024 4.042 22.749 1.00 29.53 163 LYS A CA 1
ATOM 1249 C C . LYS A 1 163 ? 9.523 4.168 22.956 1.00 29.53 163 LYS A C 1
ATOM 1251 O O . LYS A 1 163 ? 8.761 4.299 22.000 1.00 29.53 163 LYS A O 1
ATOM 1256 N N . PRO A 1 164 ? 9.099 3.976 24.201 1.00 31.16 164 PRO A N 1
ATOM 1257 C CA . PRO A 1 164 ? 7.995 3.104 24.515 1.00 31.16 164 PRO A CA 1
ATOM 1258 C C . PRO A 1 164 ? 6.676 3.857 24.374 1.00 31.16 164 PRO A C 1
ATOM 1260 O O . PRO A 1 164 ? 6.541 4.998 24.819 1.00 31.16 164 PRO A O 1
ATOM 1263 N N . VAL A 1 165 ? 5.660 3.165 23.853 1.00 37.97 165 VAL A N 1
ATOM 1264 C CA . VAL A 1 165 ? 4.320 3.266 24.444 1.00 37.97 165 VAL A CA 1
ATOM 1265 C C . VAL A 1 165 ? 4.544 3.192 25.952 1.00 37.97 165 VAL A C 1
ATOM 1267 O O . VAL A 1 165 ? 5.068 2.174 26.393 1.00 37.97 165 VAL A O 1
ATOM 1270 N N . LYS A 1 166 ? 4.286 4.295 26.682 1.00 35.47 166 LYS A N 1
ATOM 1271 C CA . LYS A 1 166 ? 4.371 4.429 28.154 1.00 35.47 166 LYS A CA 1
ATOM 1272 C C . LYS A 1 166 ? 4.462 3.060 28.822 1.00 35.47 166 LYS A C 1
ATOM 1274 O O . LYS A 1 166 ? 3.496 2.313 28.701 1.00 35.47 166 LYS A O 1
ATOM 1279 N N . GLU A 1 167 ? 5.600 2.763 29.458 1.00 46.62 167 GLU A N 1
ATOM 1280 C CA . GLU A 1 167 ? 5.912 1.468 30.081 1.00 46.62 167 GLU A CA 1
ATOM 1281 C C . GLU A 1 167 ? 4.657 0.681 30.475 1.00 46.62 167 GLU A C 1
ATOM 1283 O O . GLU A 1 167 ? 3.989 0.989 31.464 1.00 46.62 167 GLU A O 1
ATOM 1288 N N . SER A 1 168 ? 4.307 -0.333 29.683 1.00 37.16 168 SER A N 1
ATOM 1289 C CA . SER A 1 168 ? 3.314 -1.308 30.112 1.00 37.16 168 SER A CA 1
ATOM 1290 C C . SER A 1 168 ? 3.441 -2.613 29.339 1.00 37.16 168 SER A C 1
ATOM 1292 O O . SER A 1 168 ? 2.850 -2.785 28.283 1.00 37.16 168 SER A O 1
ATOM 1294 N N . LYS A 1 169 ? 4.215 -3.518 29.951 1.00 38.12 169 LYS A N 1
ATOM 1295 C CA . LYS A 1 169 ? 4.325 -4.968 29.729 1.00 38.12 169 LYS A CA 1
ATOM 1296 C C . LYS A 1 169 ? 4.774 -5.445 28.343 1.00 38.12 169 LYS A C 1
ATOM 1298 O O . LYS A 1 169 ? 4.244 -5.076 27.310 1.00 38.12 169 LYS A O 1
ATOM 1303 N N . THR A 1 170 ? 5.757 -6.342 28.381 1.00 40.38 170 THR A N 1
ATOM 1304 C CA . THR A 1 170 ? 6.160 -7.258 27.311 1.00 40.38 170 THR A CA 1
ATOM 1305 C C . THR A 1 170 ? 4.939 -7.796 26.574 1.00 40.38 170 THR A C 1
ATOM 1307 O O . THR A 1 170 ? 4.227 -8.656 27.092 1.00 40.38 170 THR A O 1
ATOM 1310 N N . SER A 1 171 ? 4.682 -7.252 25.388 1.00 55.44 171 SER A N 1
ATOM 1311 C CA . SER A 1 171 ? 3.606 -7.711 24.529 1.00 55.44 171 SER A CA 1
ATOM 1312 C C . SER A 1 171 ? 4.066 -8.972 23.816 1.00 55.44 171 SER A C 1
ATOM 1314 O O . SER A 1 171 ? 4.985 -8.944 22.999 1.00 55.44 171 SER A O 1
ATOM 1316 N N . THR A 1 172 ? 3.470 -10.110 24.164 1.00 66.44 172 THR A N 1
ATOM 1317 C CA . THR A 1 172 ? 3.769 -11.391 23.520 1.00 66.44 172 THR A CA 1
ATOM 1318 C C . THR A 1 172 ? 3.407 -11.310 22.041 1.00 66.44 172 THR A C 1
ATOM 1320 O O . THR A 1 172 ? 2.238 -11.096 21.713 1.00 66.44 172 THR A O 1
ATOM 1323 N N . VAL A 1 173 ? 4.380 -11.515 21.150 1.00 71.38 173 VAL A N 1
ATOM 1324 C CA . VAL A 1 173 ? 4.150 -11.571 19.699 1.00 71.38 173 VAL A CA 1
ATOM 1325 C C . VAL A 1 173 ? 4.230 -13.018 19.227 1.00 71.38 173 VAL A C 1
ATOM 1327 O O . VAL A 1 173 ? 5.246 -13.681 19.414 1.00 71.38 173 VAL A O 1
ATOM 1330 N N . ILE A 1 174 ? 3.170 -13.525 18.603 1.00 83.94 174 ILE A N 1
ATOM 1331 C CA . ILE A 1 174 ? 3.152 -14.872 18.027 1.00 83.94 174 ILE A CA 1
ATOM 1332 C C . ILE A 1 174 ? 2.897 -14.773 16.533 1.00 83.94 174 ILE A C 1
ATOM 1334 O O . ILE A 1 174 ? 1.834 -14.307 16.121 1.00 83.94 174 ILE A O 1
ATOM 1338 N N . THR A 1 175 ? 3.831 -15.262 15.728 1.00 70.81 175 THR A N 1
ATOM 1339 C CA . THR A 1 175 ? 3.685 -15.312 14.272 1.00 70.81 175 THR A CA 1
ATOM 1340 C C . THR A 1 175 ? 3.378 -16.736 13.825 1.00 70.81 175 THR A C 1
ATOM 1342 O O . THR A 1 175 ? 4.026 -17.691 14.248 1.00 70.81 175 THR A O 1
ATOM 1345 N N . PHE A 1 176 ? 2.408 -16.892 12.930 1.00 82.81 176 PHE A N 1
ATOM 1346 C CA . PHE A 1 176 ? 2.056 -18.148 12.278 1.00 82.81 176 PHE A CA 1
ATOM 1347 C C . PHE A 1 176 ? 2.221 -17.998 10.772 1.00 82.81 176 PHE A C 1
ATOM 1349 O O . PHE A 1 176 ? 1.496 -17.239 10.131 1.00 82.81 176 PHE A O 1
ATOM 1356 N N . SER A 1 177 ? 3.118 -18.785 10.197 1.00 74.62 177 SER A N 1
ATOM 1357 C CA . SER A 1 177 ? 3.330 -18.886 8.754 1.00 74.62 177 SER A CA 1
ATOM 1358 C C . SER A 1 177 ? 3.118 -20.331 8.335 1.00 74.62 177 SER A C 1
ATOM 1360 O O . SER A 1 177 ? 3.525 -21.240 9.051 1.00 74.62 177 SER A O 1
ATOM 1362 N N . SER A 1 178 ? 2.500 -20.578 7.182 1.00 76.88 178 SER A N 1
ATOM 1363 C CA . SER A 1 178 ? 2.366 -21.940 6.657 1.00 76.88 178 SER A CA 1
ATOM 1364 C C . SER A 1 178 ? 2.814 -22.042 5.213 1.00 76.88 178 SER A C 1
ATOM 1366 O O . SER A 1 178 ? 2.792 -21.059 4.474 1.00 76.88 178 SER A O 1
ATOM 1368 N N . ASN A 1 179 ? 3.181 -23.257 4.818 1.00 82.00 179 ASN A N 1
ATOM 1369 C CA . ASN A 1 179 ? 3.423 -23.609 3.430 1.00 82.00 179 ASN A CA 1
ATOM 1370 C C . ASN A 1 179 ? 2.511 -24.788 3.038 1.00 82.00 179 ASN A C 1
ATOM 1372 O O . ASN A 1 179 ? 2.714 -25.880 3.579 1.00 82.00 179 ASN A O 1
ATOM 1376 N N . PRO A 1 180 ? 1.518 -24.598 2.145 1.00 86.06 180 PRO A N 1
ATOM 1377 C CA . PRO A 1 180 ? 1.155 -23.340 1.480 1.00 86.06 180 PRO A CA 1
ATOM 1378 C C . PRO A 1 180 ? 0.490 -22.323 2.424 1.00 86.06 180 PRO A C 1
ATOM 1380 O O . PRO A 1 180 ? 0.037 -22.680 3.515 1.00 86.06 180 PRO A O 1
ATOM 1383 N N . ILE A 1 181 ? 0.455 -21.052 2.010 1.00 75.06 181 ILE A N 1
ATOM 1384 C CA . ILE A 1 181 ? -0.160 -19.938 2.757 1.00 75.06 181 ILE A CA 1
ATOM 1385 C C . ILE A 1 181 ? -1.699 -20.028 2.776 1.00 75.06 181 ILE A C 1
ATOM 1387 O O . ILE A 1 181 ? -2.289 -20.896 2.132 1.00 75.06 181 ILE A O 1
ATOM 1391 N N . ASN A 1 182 ? -2.358 -19.101 3.479 1.00 81.00 182 ASN A N 1
ATOM 1392 C CA . ASN A 1 182 ? -3.817 -18.962 3.577 1.00 81.00 182 ASN A CA 1
ATOM 1393 C C . ASN A 1 182 ? -4.510 -20.083 4.381 1.00 81.00 182 ASN A C 1
ATOM 1395 O O . ASN A 1 182 ? -5.699 -20.365 4.205 1.00 81.00 182 ASN A O 1
ATOM 1399 N N . ALA A 1 183 ? -3.776 -20.732 5.290 1.00 78.94 183 ALA A N 1
ATOM 1400 C CA . ALA A 1 183 ? -4.305 -21.781 6.152 1.00 78.94 183 ALA A CA 1
ATOM 1401 C C . ALA A 1 183 ? -4.985 -21.184 7.388 1.00 78.94 183 ALA A C 1
ATOM 1403 O O . ALA A 1 183 ? -4.434 -20.309 8.051 1.00 78.94 183 ALA A O 1
ATOM 1404 N N . ARG A 1 184 ? -6.180 -21.674 7.730 1.00 86.50 184 ARG A N 1
ATOM 1405 C CA . ARG A 1 184 ? -6.942 -21.227 8.905 1.00 86.50 184 ARG A CA 1
ATOM 1406 C C . ARG A 1 184 ? -6.247 -21.673 10.183 1.00 86.50 184 ARG A C 1
ATOM 1408 O O . ARG A 1 184 ? -5.999 -22.864 10.345 1.00 86.50 184 ARG A O 1
ATOM 1415 N N . VAL A 1 185 ? -6.008 -20.745 11.100 1.00 90.75 185 VAL A N 1
ATOM 1416 C CA . VAL A 1 185 ? -5.382 -20.997 12.401 1.00 90.75 185 VAL A CA 1
ATOM 1417 C C . VAL A 1 185 ? -6.438 -20.896 13.499 1.00 90.75 185 VAL A C 1
ATOM 1419 O O . VAL A 1 185 ? -7.199 -19.929 13.574 1.00 90.75 185 VAL A O 1
ATOM 1422 N N . HIS A 1 186 ? -6.482 -21.907 14.363 1.00 92.06 186 HIS A N 1
ATOM 1423 C CA . HIS A 1 186 ? -7.279 -21.926 15.584 1.00 92.06 186 HIS A CA 1
ATOM 1424 C C . HIS A 1 186 ? -6.361 -22.119 16.793 1.00 92.06 186 HIS A C 1
ATOM 1426 O O . HIS A 1 186 ? -5.508 -23.004 16.767 1.00 92.06 186 HIS A O 1
ATOM 1432 N N . LEU A 1 187 ? -6.573 -21.353 17.864 1.00 92.69 187 LEU A N 1
ATOM 1433 C CA . LEU A 1 187 ? -5.871 -21.488 19.143 1.00 92.69 187 LEU A CA 1
ATOM 1434 C C . LEU A 1 187 ? -6.871 -21.734 20.269 1.00 92.69 187 LEU A C 1
ATOM 1436 O O . LEU A 1 187 ? -7.782 -20.938 20.490 1.00 92.69 187 LEU A O 1
ATOM 1440 N N . GLY A 1 188 ? -6.717 -22.850 20.984 1.00 90.06 188 GLY A N 1
ATOM 1441 C CA . GLY A 1 188 ? -7.640 -23.227 22.061 1.00 90.06 188 GLY A CA 1
ATOM 1442 C C . GLY A 1 188 ? -9.081 -23.393 21.574 1.00 90.06 188 GLY A C 1
ATOM 1443 O O . GLY A 1 188 ? -10.016 -23.058 22.289 1.00 90.06 188 GLY A O 1
ATOM 1444 N N . GLY A 1 189 ? -9.259 -23.829 20.323 1.00 83.75 189 GLY A N 1
ATOM 1445 C CA . GLY A 1 189 ? -10.566 -23.956 19.673 1.00 83.75 189 GLY A CA 1
ATOM 1446 C C . GLY A 1 189 ? -11.101 -22.669 19.030 1.00 83.75 189 GLY A C 1
ATOM 1447 O O . GLY A 1 189 ? -11.946 -22.759 18.140 1.00 83.75 189 GLY A O 1
ATOM 1448 N N . LYS A 1 190 ? -10.579 -21.485 19.381 1.00 87.19 190 LYS A N 1
ATOM 1449 C CA . LYS A 1 190 ? -10.991 -20.203 18.788 1.00 87.19 190 LYS A CA 1
ATOM 1450 C C . LYS A 1 190 ? -10.282 -19.962 17.457 1.00 87.19 190 LYS A C 1
ATOM 1452 O O . LYS A 1 190 ? -9.065 -20.086 17.385 1.00 87.19 190 LYS A O 1
ATOM 1457 N N . TYR A 1 191 ? -11.025 -19.581 16.420 1.00 83.06 191 TYR A N 1
ATOM 1458 C CA . TYR A 1 191 ? -10.447 -19.117 15.155 1.00 83.06 191 TYR A CA 1
ATOM 1459 C C . TYR A 1 191 ? -9.748 -17.763 15.351 1.00 83.06 191 TYR A C 1
ATOM 1461 O O . TYR A 1 191 ? -10.352 -16.840 15.902 1.00 83.06 191 TYR A O 1
ATOM 1469 N N . VAL A 1 192 ? -8.486 -17.660 14.926 1.00 81.50 192 VAL A N 1
ATOM 1470 C CA . VAL A 1 192 ? -7.647 -16.463 15.137 1.00 81.50 192 VAL A CA 1
ATOM 1471 C C . VAL A 1 192 ? -7.193 -15.782 13.843 1.00 81.50 192 VAL A C 1
ATOM 1473 O O . VAL A 1 192 ? -6.704 -14.662 13.907 1.00 81.50 192 VAL A O 1
ATOM 1476 N N . GLY A 1 193 ? -7.378 -16.411 12.677 1.00 78.38 193 GLY A N 1
ATOM 1477 C CA . GLY A 1 193 ? -7.049 -15.823 11.373 1.00 78.38 193 GLY A CA 1
ATOM 1478 C C . GLY A 1 193 ? -6.526 -16.851 10.370 1.00 78.38 193 GLY A C 1
ATOM 1479 O O . GLY A 1 193 ? -6.659 -18.059 10.582 1.00 78.38 193 GLY A O 1
ATOM 1480 N N . LYS A 1 194 ? -5.922 -16.378 9.275 1.00 75.31 194 LYS A N 1
ATOM 1481 C CA . LYS A 1 194 ? -5.257 -17.220 8.269 1.00 75.31 194 LYS A CA 1
ATOM 1482 C C . LYS A 1 194 ? -3.782 -16.854 8.147 1.00 75.31 194 LYS A C 1
ATOM 1484 O O . LYS A 1 194 ? -3.446 -15.691 8.299 1.00 75.31 194 LYS A O 1
ATOM 1489 N N . THR A 1 195 ? -2.922 -17.827 7.867 1.00 66.75 195 THR A N 1
ATOM 1490 C CA . THR A 1 195 ? -1.483 -17.602 7.665 1.00 66.75 195 THR A CA 1
ATOM 1491 C C . THR A 1 195 ? -1.181 -16.834 6.362 1.00 66.75 195 THR A C 1
ATOM 1493 O O . THR A 1 195 ? -1.828 -17.102 5.346 1.00 66.75 195 THR A O 1
ATOM 1496 N N . PRO A 1 196 ? -0.150 -15.968 6.326 1.00 77.75 196 PRO A N 1
ATOM 1497 C CA . PRO A 1 196 ? 0.638 -15.487 7.464 1.00 77.75 196 PRO A CA 1
ATOM 1498 C C . PRO A 1 196 ? -0.193 -14.627 8.437 1.00 77.75 196 PRO A C 1
ATOM 1500 O O . PRO A 1 196 ? -0.960 -13.776 8.002 1.00 77.75 196 PRO A O 1
ATOM 1503 N N . LEU A 1 197 ? -0.044 -14.857 9.745 1.00 75.69 197 LEU A N 1
ATOM 1504 C CA . LEU A 1 197 ? -0.809 -14.202 10.817 1.00 75.69 197 LEU A CA 1
ATOM 1505 C C . LEU A 1 197 ? 0.112 -13.819 11.977 1.00 75.69 197 LEU A C 1
ATOM 1507 O O . LEU A 1 197 ? 0.894 -14.655 12.419 1.00 75.69 197 LEU A O 1
ATOM 1511 N N . THR A 1 198 ? -0.056 -12.627 12.546 1.00 72.31 198 THR A N 1
ATOM 1512 C CA . THR A 1 198 ? 0.625 -12.209 13.781 1.00 72.31 198 THR A CA 1
ATOM 1513 C C . THR A 1 198 ? -0.402 -11.853 14.852 1.00 72.31 198 THR A C 1
ATOM 1515 O O . THR A 1 198 ? -1.320 -11.076 14.603 1.00 72.31 198 THR A O 1
ATOM 1518 N N . LEU A 1 199 ? -0.250 -12.419 16.049 1.00 78.06 199 LEU A N 1
ATOM 1519 C CA . LEU A 1 199 ? -1.032 -12.078 17.236 1.00 78.06 199 LEU A CA 1
ATOM 1520 C C . LEU A 1 199 ? -0.152 -11.306 18.216 1.00 78.06 199 LEU A C 1
ATOM 1522 O O . LEU A 1 199 ? 0.970 -11.722 18.491 1.00 78.06 199 LEU A O 1
ATOM 1526 N N . VAL A 1 200 ? -0.682 -10.216 18.762 1.00 75.19 200 VAL A N 1
ATOM 1527 C CA . VAL A 1 200 ? -0.025 -9.389 19.783 1.00 75.19 200 VAL A CA 1
ATOM 1528 C C . VAL A 1 200 ? -0.858 -9.460 21.060 1.00 75.19 200 VAL A C 1
ATOM 1530 O O . VAL A 1 200 ? -2.088 -9.487 20.984 1.00 75.19 200 VAL A O 1
ATOM 1533 N N . ASP A 1 201 ? -0.202 -9.538 22.218 1.00 76.00 201 ASP A N 1
ATOM 1534 C CA . ASP A 1 201 ? -0.848 -9.565 23.540 1.00 76.00 201 ASP A CA 1
ATOM 1535 C C . ASP A 1 201 ? -1.845 -10.717 23.732 1.00 76.00 201 ASP A C 1
ATOM 1537 O O . ASP A 1 201 ? -2.837 -10.616 24.464 1.00 76.00 201 ASP A O 1
ATOM 1541 N N . TYR A 1 202 ? -1.589 -11.858 23.086 1.00 81.31 202 TYR A N 1
ATOM 1542 C CA . TYR A 1 202 ? -2.443 -13.024 23.269 1.00 81.31 202 TYR A CA 1
ATOM 1543 C C . TYR A 1 202 ? -2.333 -13.541 24.708 1.00 81.31 202 TYR A C 1
ATOM 1545 O O . TYR A 1 202 ? -1.243 -13.650 25.271 1.00 81.31 202 TYR A O 1
ATOM 1553 N N . LYS A 1 203 ? -3.477 -13.870 25.319 1.00 85.12 203 LYS A N 1
ATOM 1554 C CA . LYS A 1 203 ? -3.544 -14.286 26.726 1.00 85.12 203 LYS A CA 1
ATOM 1555 C C . LYS A 1 203 ? -2.559 -15.428 26.990 1.00 85.12 203 LYS A C 1
ATOM 1557 O O . LYS A 1 203 ? -2.619 -16.454 26.316 1.00 85.12 203 LYS A O 1
ATOM 1562 N N . LYS A 1 204 ? -1.713 -15.290 28.014 1.00 88.50 204 LYS A N 1
ATOM 1563 C CA . LYS A 1 204 ? -0.779 -16.347 28.425 1.00 88.50 204 LYS A CA 1
ATOM 1564 C C . LYS A 1 204 ? -1.510 -17.642 28.757 1.00 88.50 204 LYS A C 1
ATOM 1566 O O . LYS A 1 204 ? -2.577 -17.626 29.375 1.00 88.50 204 LYS A O 1
ATOM 1571 N N . GLY A 1 205 ? -0.924 -18.763 28.366 1.00 89.75 205 GLY A N 1
ATOM 1572 C CA . GLY A 1 205 ? -1.516 -20.080 28.563 1.00 89.75 205 GLY A CA 1
ATOM 1573 C C . GLY A 1 205 ? -0.974 -21.109 27.584 1.00 89.75 205 GLY A C 1
ATOM 1574 O O . GLY A 1 205 ? -0.231 -20.787 26.661 1.00 89.75 205 GLY A O 1
ATOM 1575 N N . SER A 1 206 ? -1.348 -22.367 27.791 1.00 91.31 206 SER A N 1
ATOM 1576 C CA . SER A 1 206 ? -1.081 -23.428 26.819 1.00 91.31 206 SER A CA 1
ATOM 1577 C C . SER A 1 206 ? -2.305 -23.607 25.933 1.00 91.31 206 SER A C 1
ATOM 1579 O O . SER A 1 206 ? -3.412 -23.791 26.438 1.00 91.31 206 SER A O 1
ATOM 1581 N N . TYR A 1 207 ? -2.111 -23.557 24.620 1.00 93.06 207 TYR A N 1
ATOM 1582 C CA . TYR A 1 207 ? -3.186 -23.650 23.639 1.00 93.06 207 TYR A CA 1
ATOM 1583 C C . TYR A 1 207 ? -2.939 -24.815 22.695 1.00 93.06 207 TYR A C 1
ATOM 1585 O O . TYR A 1 207 ? -1.829 -25.013 22.204 1.00 93.06 207 TYR A O 1
ATOM 1593 N N . SER A 1 208 ? -3.999 -25.555 22.378 1.00 94.00 208 SER A N 1
ATOM 1594 C CA . SER A 1 208 ? -3.983 -26.432 21.212 1.00 94.00 208 SER A CA 1
ATOM 1595 C C . SER A 1 208 ? -4.108 -25.564 19.961 1.00 94.00 208 SER A C 1
ATOM 1597 O O . SER A 1 208 ? -5.142 -24.924 19.751 1.00 94.00 208 SER A O 1
ATOM 1599 N N . MET A 1 209 ? -3.044 -25.512 19.167 1.00 96.00 209 MET A N 1
ATOM 1600 C CA . MET A 1 209 ? -3.041 -24.915 17.842 1.00 96.00 209 MET A CA 1
ATOM 1601 C C . MET A 1 209 ? -3.510 -25.946 16.824 1.00 96.00 209 MET A C 1
ATOM 1603 O O . MET A 1 209 ? -2.980 -27.057 16.764 1.00 96.00 209 MET A O 1
ATOM 1607 N N . MET A 1 210 ? -4.471 -25.556 15.995 1.00 95.94 210 MET A N 1
ATOM 1608 C CA . MET A 1 210 ? -4.940 -26.335 14.858 1.00 95.94 210 MET A CA 1
ATOM 1609 C C . MET A 1 210 ? -4.868 -25.477 13.597 1.00 95.94 210 MET A C 1
ATOM 1611 O O . MET A 1 210 ? -5.436 -24.387 13.563 1.00 95.94 210 MET A O 1
ATOM 1615 N N . VAL A 1 211 ? -4.182 -25.973 12.569 1.00 95.56 211 VAL A N 1
ATOM 1616 C CA . VAL A 1 211 ? -4.013 -25.284 11.286 1.00 95.56 211 VAL A CA 1
ATOM 1617 C C . VAL A 1 211 ? -4.643 -26.129 10.186 1.00 95.56 211 VAL A C 1
ATOM 1619 O O . VAL A 1 211 ? -4.341 -27.318 10.059 1.00 95.56 211 VAL A O 1
ATOM 1622 N N . LEU A 1 212 ? -5.564 -25.530 9.429 1.00 93.00 212 LEU A N 1
ATOM 1623 C CA . LEU A 1 212 ? -6.385 -26.221 8.437 1.00 93.00 212 LEU A CA 1
ATOM 1624 C C . LEU A 1 212 ? -6.309 -25.527 7.084 1.00 93.00 212 LEU A C 1
ATOM 1626 O O . LEU A 1 212 ? -6.638 -24.346 6.960 1.00 93.00 212 LEU A O 1
ATOM 1630 N N . LEU A 1 213 ? -6.010 -26.305 6.051 1.00 89.94 213 LEU A N 1
ATOM 1631 C CA . LEU A 1 213 ? -6.107 -25.882 4.662 1.00 89.94 213 LEU A CA 1
ATOM 1632 C C . LEU A 1 213 ? -6.843 -26.971 3.859 1.00 89.94 213 LEU A C 1
ATOM 1634 O O . LEU A 1 213 ? -6.510 -28.150 4.008 1.00 89.94 213 LEU A O 1
ATOM 1638 N N . PRO A 1 214 ? -7.874 -26.637 3.058 1.00 88.56 214 PRO A N 1
ATOM 1639 C CA . PRO A 1 214 ? -8.573 -27.622 2.231 1.00 88.56 214 PRO A CA 1
ATOM 1640 C C . PRO A 1 214 ? -7.606 -28.413 1.341 1.00 88.56 214 PRO A C 1
ATOM 1642 O O . PRO A 1 214 ? -6.726 -27.833 0.717 1.00 88.56 214 PRO A O 1
ATOM 1645 N N . GLY A 1 215 ? -7.753 -29.740 1.304 1.00 91.12 215 GLY A N 1
ATOM 1646 C CA . GLY A 1 215 ? -6.838 -30.639 0.583 1.00 91.12 215 GLY A CA 1
ATOM 1647 C C . GLY A 1 215 ? -5.572 -31.050 1.353 1.00 91.12 215 GLY A C 1
ATOM 1648 O O . GLY A 1 215 ? -4.830 -31.902 0.874 1.00 91.12 215 GLY A O 1
ATOM 1649 N N . PHE A 1 216 ? -5.349 -30.515 2.559 1.00 95.38 216 PHE A N 1
ATOM 1650 C CA . PHE A 1 216 ? -4.196 -30.837 3.407 1.00 95.38 216 PHE A CA 1
ATOM 1651 C C . PHE A 1 216 ? -4.622 -31.516 4.712 1.00 95.38 216 PHE A C 1
ATOM 1653 O O . PHE A 1 216 ? -5.756 -31.362 5.183 1.00 95.38 216 PHE A O 1
ATOM 1660 N N . LYS A 1 217 ? -3.717 -32.304 5.295 1.00 95.00 217 LYS A N 1
ATOM 1661 C CA . LYS A 1 217 ? -3.888 -32.891 6.626 1.00 95.00 217 LYS A CA 1
ATOM 1662 C C . LYS A 1 217 ? -3.955 -31.774 7.668 1.00 95.00 217 LYS A C 1
ATOM 1664 O O . LYS A 1 217 ? -3.247 -30.773 7.580 1.00 95.00 217 LYS A O 1
ATOM 1669 N N . THR A 1 218 ? -4.809 -31.950 8.672 1.00 94.50 218 THR A N 1
ATOM 1670 C CA . THR A 1 218 ? -4.924 -30.995 9.778 1.00 94.50 218 THR A CA 1
ATOM 1671 C C . THR A 1 218 ? -3.664 -31.046 10.631 1.00 94.50 218 THR A C 1
ATOM 1673 O O . THR A 1 218 ? -3.381 -32.070 11.251 1.00 94.50 218 THR A O 1
ATOM 1676 N N . TYR A 1 219 ? -2.948 -29.929 10.722 1.00 96.25 219 TYR A N 1
ATOM 1677 C CA . TYR A 1 219 ? -1.797 -29.815 11.609 1.00 96.25 219 TYR A CA 1
ATOM 1678 C C . TYR A 1 219 ? -2.271 -29.463 13.021 1.00 96.25 219 TYR A C 1
ATOM 1680 O O . TYR A 1 219 ? -3.055 -28.528 13.202 1.00 96.25 219 TYR A O 1
ATOM 1688 N N . ARG A 1 220 ? -1.810 -30.207 14.032 1.00 96.88 220 ARG A N 1
ATOM 1689 C CA . ARG A 1 220 ? -2.106 -29.948 15.449 1.00 96.88 220 ARG A CA 1
ATOM 1690 C C . ARG A 1 220 ? -0.815 -29.878 16.249 1.00 96.88 220 ARG A C 1
ATOM 1692 O O . ARG A 1 220 ? 0.028 -30.760 16.127 1.00 96.88 220 ARG A O 1
ATOM 1699 N N . LYS A 1 221 ? -0.681 -28.862 17.100 1.00 94.62 221 LYS A N 1
ATOM 1700 C CA . LYS A 1 221 ? 0.451 -28.723 18.025 1.00 94.62 221 LYS A CA 1
ATOM 1701 C C . LYS A 1 221 ? 0.017 -27.975 19.277 1.00 94.62 221 LYS A C 1
ATOM 1703 O O . LYS A 1 221 ? -0.715 -26.999 19.182 1.00 94.62 221 LYS A O 1
ATOM 1708 N N . THR A 1 222 ? 0.475 -28.399 20.447 1.00 93.19 222 THR A N 1
ATOM 1709 C CA . THR A 1 222 ? 0.316 -27.593 21.663 1.00 93.19 222 THR A CA 1
ATOM 1710 C C . THR A 1 222 ? 1.398 -26.524 21.684 1.00 93.19 222 THR A C 1
ATOM 1712 O O . THR A 1 222 ? 2.580 -26.838 21.542 1.00 93.19 222 THR A O 1
ATOM 1715 N N . ILE A 1 223 ? 0.992 -25.267 21.837 1.00 92.06 223 ILE A N 1
ATOM 1716 C CA . ILE A 1 223 ? 1.894 -24.123 21.951 1.00 92.06 223 ILE A CA 1
ATOM 1717 C C . ILE A 1 223 ? 1.740 -23.480 23.324 1.00 92.06 223 ILE A C 1
ATOM 1719 O O . ILE A 1 223 ? 0.647 -23.474 23.896 1.00 92.06 223 ILE A O 1
ATOM 1723 N N . LYS A 1 224 ? 2.834 -22.936 23.851 1.00 89.12 224 LYS A N 1
ATOM 1724 C CA . LYS A 1 224 ? 2.829 -22.168 25.092 1.00 89.12 224 LYS A CA 1
ATOM 1725 C C . LYS A 1 224 ? 2.965 -20.697 24.734 1.00 89.12 224 LYS A C 1
ATOM 1727 O O . LYS A 1 224 ? 3.887 -20.315 24.029 1.00 89.12 224 LYS A O 1
ATOM 1732 N N . VAL A 1 225 ? 2.017 -19.904 25.206 1.00 85.94 225 VAL A N 1
ATOM 1733 C CA . VAL A 1 225 ? 2.034 -18.450 25.098 1.00 85.94 225 VAL A CA 1
ATOM 1734 C C . VAL A 1 225 ? 2.522 -17.921 26.437 1.00 85.94 225 VAL A C 1
ATOM 1736 O O . VAL A 1 225 ? 1.815 -18.027 27.445 1.00 85.94 225 VAL A O 1
ATOM 1739 N N . ASP A 1 226 ? 3.751 -17.422 26.455 1.00 84.00 226 ASP A N 1
ATOM 1740 C CA . ASP A 1 226 ? 4.383 -16.764 27.599 1.00 84.00 226 ASP A CA 1
ATOM 1741 C C . ASP A 1 226 ? 4.819 -15.342 27.214 1.00 84.00 226 ASP A C 1
ATOM 1743 O O . ASP A 1 226 ? 4.302 -14.794 26.250 1.00 84.00 226 ASP A O 1
ATOM 1747 N N . ASP A 1 227 ? 5.694 -14.697 27.982 1.00 75.12 227 ASP A N 1
ATOM 1748 C CA . ASP A 1 227 ? 6.160 -13.331 27.695 1.00 75.12 227 ASP A CA 1
ATOM 1749 C C . ASP A 1 227 ? 7.108 -13.222 26.485 1.00 75.12 227 ASP A C 1
ATOM 1751 O O . ASP A 1 227 ? 7.516 -12.118 26.130 1.00 75.12 227 ASP A O 1
ATOM 1755 N N . SER A 1 228 ? 7.468 -14.344 25.855 1.00 73.06 228 SER A N 1
ATOM 1756 C CA . SER A 1 228 ? 8.429 -14.409 24.750 1.00 73.06 228 SER A CA 1
ATOM 1757 C C . SER A 1 228 ? 7.733 -14.423 23.393 1.00 73.06 228 SER A C 1
ATOM 1759 O O . SER A 1 228 ? 6.677 -15.041 23.216 1.00 73.06 228 SER A O 1
ATOM 1761 N N . SER A 1 229 ? 8.369 -13.812 22.395 1.00 73.69 229 SER A N 1
ATOM 1762 C CA . SER A 1 229 ? 7.911 -13.911 21.011 1.00 73.69 229 SER A CA 1
ATOM 1763 C C . SER A 1 229 ? 8.165 -15.305 20.437 1.00 73.69 229 SER A C 1
ATOM 1765 O O . SER A 1 229 ? 9.225 -15.888 20.661 1.00 73.69 229 SER A O 1
ATOM 1767 N N . HIS A 1 230 ? 7.199 -15.834 19.690 1.00 78.38 230 HIS A N 1
ATOM 1768 C CA . HIS A 1 230 ? 7.263 -17.173 19.110 1.00 78.38 230 HIS A CA 1
ATOM 1769 C C . HIS A 1 230 ? 6.896 -17.151 17.626 1.00 78.38 230 HIS A C 1
ATOM 1771 O O . HIS A 1 230 ? 5.810 -16.705 17.263 1.00 78.38 230 HIS A O 1
ATOM 1777 N N . ASP A 1 231 ? 7.753 -17.732 16.787 1.00 79.44 231 ASP A N 1
ATOM 1778 C CA . ASP A 1 231 ? 7.492 -17.893 15.357 1.00 79.44 231 ASP A CA 1
ATOM 1779 C C . ASP A 1 231 ? 7.222 -19.365 15.021 1.00 79.44 231 ASP A C 1
ATOM 1781 O O . ASP A 1 231 ? 8.061 -20.249 15.215 1.00 79.44 231 ASP A O 1
ATOM 1785 N N . TYR A 1 232 ? 6.030 -19.641 14.496 1.00 84.38 232 TYR A N 1
ATOM 1786 C CA . TYR A 1 232 ? 5.600 -20.969 14.075 1.00 84.38 232 TYR A CA 1
ATOM 1787 C C . TYR A 1 232 ? 5.539 -21.047 12.552 1.00 84.38 232 TYR A C 1
ATOM 1789 O O . TYR A 1 232 ? 4.623 -20.519 11.924 1.00 84.38 232 TYR A O 1
ATOM 1797 N N . ILE A 1 233 ? 6.493 -21.767 11.964 1.00 85.62 233 ILE A N 1
ATOM 1798 C CA . ILE A 1 233 ? 6.490 -22.129 10.544 1.00 85.62 233 ILE A CA 1
ATOM 1799 C C . ILE A 1 233 ? 5.883 -23.530 10.413 1.00 85.62 233 ILE A C 1
ATOM 1801 O O . ILE A 1 233 ? 6.408 -24.499 10.961 1.00 85.62 233 ILE A O 1
ATOM 1805 N N . ILE A 1 234 ? 4.749 -23.634 9.722 1.00 93.06 234 ILE A N 1
ATOM 1806 C CA . ILE A 1 234 ? 3.918 -24.839 9.647 1.00 93.06 234 ILE A CA 1
ATOM 1807 C C . ILE A 1 234 ? 3.938 -25.405 8.217 1.00 93.06 234 ILE A C 1
ATOM 1809 O O . ILE A 1 234 ? 3.233 -24.892 7.341 1.00 93.06 234 ILE A O 1
ATOM 1813 N N . PRO A 1 235 ? 4.710 -26.469 7.947 1.00 90.62 235 PRO A N 1
ATOM 1814 C CA . PRO A 1 235 ? 4.588 -27.204 6.695 1.00 90.62 235 PRO A CA 1
ATOM 1815 C C . PRO A 1 235 ? 3.292 -28.026 6.704 1.00 90.62 235 PRO A C 1
ATOM 1817 O O . PRO A 1 235 ? 3.019 -28.754 7.660 1.00 90.62 235 PRO A O 1
ATOM 1820 N N . LEU A 1 236 ? 2.479 -27.906 5.653 1.00 92.94 236 LEU A N 1
ATOM 1821 C CA . LEU A 1 236 ? 1.245 -28.676 5.503 1.00 92.94 236 LEU A CA 1
ATOM 1822 C C . LEU A 1 236 ? 1.435 -29.798 4.482 1.00 92.94 236 LEU A C 1
ATOM 1824 O O . LEU A 1 236 ? 1.862 -29.575 3.351 1.00 92.94 236 LEU A O 1
ATOM 1828 N N . GLU A 1 237 ? 1.051 -31.010 4.870 1.00 93.38 237 GLU A N 1
ATOM 1829 C CA . GLU A 1 237 ? 1.077 -32.188 4.004 1.00 93.38 237 GLU A CA 1
ATOM 1830 C C . GLU A 1 237 ? -0.258 -32.363 3.279 1.00 93.38 237 GLU A C 1
ATOM 1832 O O . GLU A 1 237 ? -1.319 -32.205 3.887 1.00 93.38 237 GLU A O 1
ATOM 1837 N N . LYS A 1 238 ? -0.230 -32.727 1.993 1.00 89.81 238 LYS A N 1
ATOM 1838 C CA . LYS A 1 238 ? -1.451 -33.100 1.264 1.00 89.81 238 LYS A CA 1
ATOM 1839 C C . LYS A 1 238 ? -2.077 -34.365 1.868 1.00 89.81 238 LYS A C 1
ATOM 1841 O O . LYS A 1 238 ? -1.373 -35.195 2.450 1.00 89.81 238 LYS A O 1
ATOM 1846 N N . LYS A 1 239 ? -3.405 -34.456 1.782 1.00 87.19 239 LYS A N 1
ATOM 1847 C CA . LYS A 1 239 ? -4.153 -35.665 2.157 1.00 87.19 239 LYS A CA 1
ATOM 1848 C C . LYS A 1 239 ? -3.876 -36.817 1.205 1.00 87.19 239 LYS A C 1
ATOM 1850 O O . LYS A 1 239 ? -3.641 -36.532 0.011 1.00 87.19 239 LYS A O 1
#